Protein AF-A0A963B530-F1 (afdb_monomer_lite)

Structure (mmCIF, N/CA/C/O backbone):
data_AF-A0A963B530-F1
#
_entry.id   AF-A0A963B530-F1
#
loop_
_atom_site.group_PDB
_atom_site.id
_atom_site.type_symbol
_atom_site.label_atom_id
_atom_site.label_alt_id
_atom_site.label_comp_id
_atom_site.label_asym_id
_atom_site.label_entity_id
_atom_site.label_seq_id
_atom_site.pdbx_PDB_ins_code
_atom_site.Cartn_x
_atom_site.Cartn_y
_atom_site.Cartn_z
_atom_site.occupancy
_atom_site.B_iso_or_equiv
_atom_site.auth_seq_id
_atom_site.auth_comp_id
_atom_site.auth_asym_id
_atom_site.auth_atom_id
_atom_site.pdbx_PDB_model_num
ATOM 1 N N . MET A 1 1 ? 43.566 23.734 3.306 1.00 49.41 1 MET A N 1
ATOM 2 C CA . MET A 1 1 ? 42.088 23.804 3.246 1.00 49.41 1 MET A CA 1
ATOM 3 C C . MET A 1 1 ? 41.701 24.697 2.076 1.00 49.41 1 MET A C 1
ATOM 5 O O . MET A 1 1 ? 41.940 25.892 2.150 1.00 49.41 1 MET A O 1
ATOM 9 N N . ILE A 1 2 ? 41.198 24.132 0.976 1.00 50.66 2 ILE A N 1
ATOM 10 C CA . ILE A 1 2 ? 40.868 24.871 -0.255 1.00 50.66 2 ILE A CA 1
ATOM 11 C C . ILE A 1 2 ? 39.389 24.608 -0.554 1.00 50.66 2 ILE A C 1
ATOM 13 O O . ILE A 1 2 ? 39.003 23.461 -0.761 1.00 50.66 2 ILE A O 1
ATOM 17 N N . ARG A 1 3 ? 38.550 25.651 -0.516 1.00 55.66 3 ARG A N 1
ATOM 18 C CA . ARG A 1 3 ? 37.128 25.569 -0.888 1.00 55.66 3 ARG A CA 1
ATOM 19 C C . ARG A 1 3 ? 36.987 25.769 -2.403 1.00 55.66 3 ARG A C 1
ATOM 21 O O . ARG A 1 3 ? 37.477 26.785 -2.895 1.00 55.66 3 ARG A O 1
ATOM 28 N N . PRO A 1 4 ? 36.311 24.876 -3.145 1.00 68.88 4 PRO A N 1
ATOM 29 C CA . PRO A 1 4 ? 36.005 25.133 -4.544 1.00 68.88 4 PRO A CA 1
ATOM 30 C C . PRO A 1 4 ? 34.850 26.136 -4.684 1.00 68.88 4 PRO A C 1
ATOM 32 O O . PRO A 1 4 ? 33.857 26.103 -3.957 1.00 68.88 4 PRO A O 1
ATOM 35 N N . SER A 1 5 ? 35.027 27.045 -5.640 1.00 64.44 5 SER A N 1
ATOM 36 C CA . SER A 1 5 ? 34.109 28.119 -6.010 1.00 64.44 5 SER A CA 1
ATOM 37 C C . SER A 1 5 ? 33.041 27.591 -6.974 1.00 64.44 5 SER A C 1
ATOM 39 O O . SER A 1 5 ? 33.369 27.064 -8.036 1.00 64.44 5 SER A O 1
ATOM 41 N N . VAL A 1 6 ? 31.762 27.718 -6.609 1.00 72.19 6 VAL A N 1
ATOM 42 C CA . VAL A 1 6 ? 30.624 27.279 -7.434 1.00 72.19 6 VAL A CA 1
ATOM 43 C C . VAL A 1 6 ? 30.151 28.444 -8.305 1.00 72.19 6 VAL A C 1
ATOM 45 O O . VAL A 1 6 ? 29.563 29.406 -7.809 1.00 72.19 6 VAL A O 1
ATOM 48 N N . LYS A 1 7 ? 30.383 28.352 -9.621 1.00 68.75 7 LYS A N 1
ATOM 49 C CA . LYS A 1 7 ? 29.792 29.257 -10.618 1.00 68.75 7 LYS A CA 1
ATOM 50 C C . LYS A 1 7 ? 28.321 28.890 -10.832 1.00 68.75 7 LYS A C 1
ATOM 52 O O . LYS A 1 7 ? 28.017 27.802 -11.310 1.00 68.75 7 LYS A O 1
ATOM 57 N N . ARG A 1 8 ? 27.410 29.810 -10.497 1.00 70.12 8 ARG A N 1
ATOM 58 C CA . ARG A 1 8 ? 25.992 29.733 -10.880 1.00 70.12 8 ARG A CA 1
ATOM 59 C C . ARG A 1 8 ? 25.846 30.207 -12.323 1.00 70.12 8 ARG A C 1
ATOM 61 O O . ARG A 1 8 ? 26.216 31.337 -12.637 1.00 70.12 8 ARG A O 1
ATOM 68 N N . HIS A 1 9 ? 25.300 29.357 -13.183 1.00 65.50 9 HIS A N 1
ATOM 69 C CA . HIS A 1 9 ? 24.851 29.750 -14.513 1.00 65.50 9 HIS A CA 1
ATOM 70 C C . HIS A 1 9 ? 23.334 29.904 -14.501 1.00 65.50 9 HIS A C 1
ATOM 72 O O . HIS A 1 9 ? 22.594 28.939 -14.331 1.00 65.50 9 HIS A O 1
ATOM 78 N N . SER A 1 10 ? 22.898 31.151 -14.648 1.00 73.56 10 SER A N 1
ATOM 79 C CA . SER A 1 10 ? 21.518 31.535 -14.917 1.00 73.56 10 SER A CA 1
ATOM 80 C C . SER A 1 10 ? 21.243 31.351 -16.410 1.00 73.56 10 SER A C 1
ATOM 82 O O . SER A 1 10 ? 22.005 31.867 -17.226 1.00 73.56 10 SER A O 1
ATOM 84 N N . ALA A 1 11 ? 20.158 30.665 -16.774 1.00 63.72 11 ALA A N 1
ATOM 85 C CA . ALA A 1 11 ? 19.653 30.620 -18.148 1.00 63.72 11 ALA A CA 1
ATOM 86 C C . ALA A 1 11 ? 18.265 31.294 -18.236 1.00 63.72 11 ALA A C 1
ATOM 88 O O . ALA A 1 11 ? 17.463 31.134 -17.311 1.00 63.72 11 ALA A O 1
ATOM 89 N N . PRO A 1 12 ? 17.978 32.065 -19.306 1.00 64.00 12 PRO A N 1
ATOM 90 C CA . PRO A 1 12 ? 16.779 32.893 -19.411 1.00 64.00 12 PRO A CA 1
ATOM 91 C C . PRO A 1 12 ? 15.600 32.254 -20.178 1.00 64.00 12 PRO A C 1
ATOM 93 O O . PRO A 1 12 ? 15.779 31.537 -21.155 1.00 64.00 12 PRO A O 1
ATOM 96 N N . ARG A 1 13 ? 14.400 32.623 -19.701 1.00 55.12 13 ARG A N 1
ATOM 97 C CA . ARG A 1 13 ? 13.145 33.041 -20.375 1.00 55.12 13 ARG A CA 1
ATOM 98 C C . ARG A 1 13 ? 12.631 32.343 -21.651 1.00 55.12 13 ARG A C 1
ATOM 100 O O . ARG A 1 13 ? 13.161 32.515 -22.739 1.00 55.12 13 ARG A O 1
ATOM 107 N N . SER A 1 14 ? 11.437 31.762 -21.471 1.00 54.97 14 SER A N 1
ATOM 108 C CA . SER A 1 14 ? 10.185 31.960 -22.228 1.00 54.97 14 SER A CA 1
ATOM 109 C C . SER A 1 14 ? 10.269 32.292 -23.721 1.00 54.97 14 SER A C 1
ATOM 111 O O . SER A 1 14 ? 10.418 33.451 -24.102 1.00 54.97 14 SER A O 1
ATOM 113 N N . GLY A 1 15 ? 9.988 31.281 -24.545 1.00 53.38 15 GLY A N 1
ATOM 114 C CA . GLY A 1 15 ? 9.490 31.445 -25.908 1.00 53.38 15 GLY A CA 1
ATOM 115 C C . GLY A 1 15 ? 7.972 31.266 -25.942 1.00 53.38 15 GLY A C 1
ATOM 116 O O . GLY A 1 15 ? 7.467 30.186 -25.651 1.00 53.38 15 GLY A O 1
ATOM 117 N N . ALA A 1 16 ? 7.272 32.352 -26.259 1.00 58.12 16 ALA A N 1
ATOM 118 C CA . ALA A 1 16 ? 5.869 32.388 -26.649 1.00 58.12 16 ALA A CA 1
ATOM 119 C C . ALA A 1 16 ? 5.706 32.039 -28.143 1.00 58.12 16 ALA A C 1
ATOM 121 O O . ALA A 1 16 ? 6.607 32.290 -28.940 1.00 58.12 16 ALA A O 1
ATOM 122 N N . GLY A 1 17 ? 4.529 31.532 -28.513 1.00 50.22 17 GLY A N 1
ATOM 123 C CA . GLY A 1 17 ? 4.113 31.232 -29.891 1.00 50.22 17 GLY A CA 1
ATOM 124 C C . GLY A 1 17 ? 3.648 29.775 -29.977 1.00 50.22 17 GLY A C 1
ATOM 125 O O . GLY A 1 17 ? 4.319 28.894 -29.468 1.00 50.22 17 GLY A O 1
ATOM 126 N N . TRP A 1 18 ? 2.507 29.416 -30.554 1.00 57.06 18 TRP A N 1
ATOM 127 C CA . TRP A 1 18 ? 1.843 29.993 -31.713 1.00 57.06 18 TRP A CA 1
ATOM 128 C C . TRP A 1 18 ? 0.413 29.423 -31.744 1.00 57.06 18 TRP A C 1
ATOM 130 O O . TRP A 1 18 ? 0.228 28.208 -31.708 1.00 57.06 18 TRP A O 1
ATOM 140 N N . PHE A 1 19 ? -0.599 30.292 -31.772 1.00 54.53 19 PHE A N 1
ATOM 141 C CA . PHE A 1 19 ? -1.976 29.921 -32.096 1.00 54.53 19 PHE A CA 1
ATOM 142 C C . PHE A 1 19 ? -2.024 29.494 -33.569 1.00 54.53 19 PHE A C 1
ATOM 144 O O . PHE A 1 19 ? -1.728 30.308 -34.443 1.00 54.53 19 PHE A O 1
ATOM 151 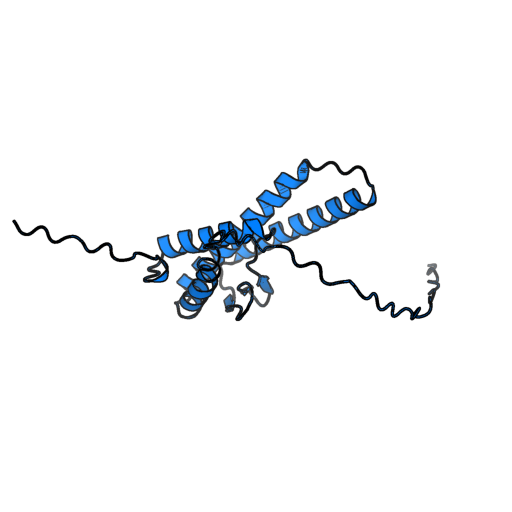N N . LEU A 1 20 ? -2.419 28.251 -33.847 1.00 63.50 20 LEU A N 1
ATOM 152 C CA . LEU A 1 20 ? -2.761 27.802 -35.196 1.00 63.50 20 LEU A CA 1
ATOM 153 C C . LEU A 1 20 ? -4.130 27.120 -35.146 1.00 63.50 20 LEU A C 1
ATOM 155 O O . LEU A 1 20 ? -4.277 25.956 -34.786 1.00 63.50 20 LEU A O 1
ATOM 159 N N . LEU A 1 21 ? -5.137 27.937 -35.460 1.00 58.03 21 LEU A N 1
ATOM 160 C CA . LEU A 1 21 ? -6.494 27.549 -35.824 1.00 58.03 21 LEU A CA 1
ATOM 161 C C . LEU A 1 21 ? -6.432 26.632 -37.051 1.00 58.03 21 LEU A C 1
ATOM 163 O O . LEU A 1 21 ? -6.083 27.084 -38.141 1.00 58.03 21 LEU A O 1
ATOM 167 N N . LEU A 1 22 ? -6.808 25.367 -36.882 1.00 59.59 22 LEU A N 1
ATOM 168 C CA . LEU A 1 22 ? -7.132 24.471 -37.987 1.00 59.59 22 LEU A CA 1
ATOM 169 C C . LEU A 1 22 ? -8.620 24.123 -37.925 1.00 59.59 22 LEU A C 1
ATOM 171 O O . LEU A 1 22 ? -9.075 23.385 -37.054 1.00 59.59 22 LEU A O 1
ATOM 175 N N . LEU A 1 23 ? -9.359 24.697 -38.878 1.00 59.97 23 LEU A N 1
ATOM 176 C CA . LEU A 1 23 ? -10.668 24.235 -39.329 1.00 59.97 23 LEU A CA 1
ATOM 177 C C . LEU A 1 23 ? -10.537 22.782 -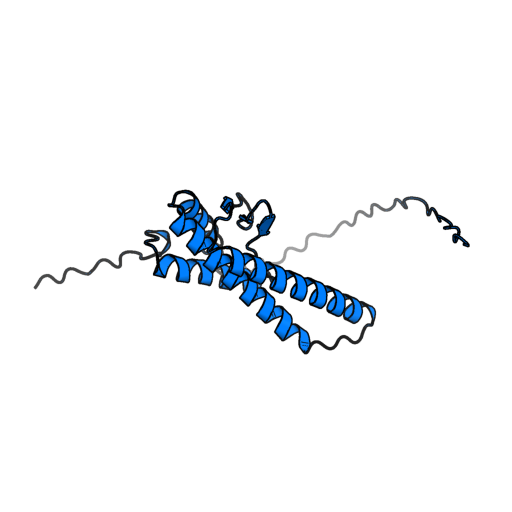39.807 1.00 59.97 23 LEU A C 1
ATOM 179 O O . LEU A 1 23 ? -9.781 22.514 -40.741 1.00 59.97 23 LEU A O 1
ATOM 183 N N . VAL A 1 24 ? -11.298 21.864 -39.210 1.00 59.03 24 VAL A N 1
ATOM 184 C CA . VAL A 1 24 ? -11.455 20.491 -39.710 1.00 59.03 24 VAL A CA 1
ATOM 185 C C . VAL A 1 24 ? -12.899 20.312 -40.198 1.00 59.03 24 VAL A C 1
ATOM 187 O O . VAL A 1 24 ? -13.826 20.682 -39.473 1.00 59.03 24 VAL A O 1
ATOM 190 N N . PRO A 1 25 ? -13.115 19.783 -41.417 1.00 55.94 25 PRO A N 1
ATOM 191 C CA . PRO A 1 25 ? -14.442 19.581 -41.977 1.00 55.94 25 PRO A CA 1
ATOM 192 C C . PRO A 1 25 ? -15.159 18.407 -41.305 1.00 55.94 25 PRO A C 1
ATOM 194 O O . PRO A 1 25 ? -14.565 17.366 -41.023 1.00 55.94 25 PRO A O 1
ATOM 197 N N . ALA A 1 26 ? -16.462 18.584 -41.095 1.00 54.12 26 ALA A N 1
ATOM 198 C CA . ALA A 1 26 ? -17.378 17.575 -40.587 1.00 54.12 26 ALA A CA 1
ATOM 199 C C . ALA A 1 26 ? -17.482 16.381 -41.554 1.00 54.12 26 ALA A C 1
ATOM 201 O O . ALA A 1 26 ? -18.127 16.465 -42.598 1.00 54.12 26 ALA A O 1
ATOM 202 N N . LEU A 1 27 ? -16.863 15.259 -41.186 1.00 55.56 27 LEU A N 1
ATOM 203 C CA . LEU A 1 27 ? -17.115 13.946 -41.774 1.00 55.56 27 LEU A CA 1
ATOM 204 C C . LEU A 1 27 ? -18.030 13.165 -40.823 1.00 55.56 27 LEU A C 1
ATOM 206 O O . LEU A 1 27 ? -17.616 12.726 -39.753 1.00 55.56 27 LEU A O 1
ATOM 210 N N . LEU A 1 28 ? -19.294 13.034 -41.225 1.00 58.91 28 LEU A N 1
ATOM 211 C CA . LEU A 1 28 ? -20.312 12.202 -40.586 1.00 58.91 28 LEU A CA 1
ATOM 212 C C . LEU A 1 28 ? -19.961 10.722 -40.804 1.00 58.91 28 LEU A C 1
ATOM 214 O O . LEU A 1 28 ? -20.204 10.175 -41.878 1.00 58.91 28 LEU A O 1
ATOM 218 N N . LEU A 1 29 ? -19.380 10.084 -39.788 1.00 55.91 29 LEU A N 1
ATOM 219 C CA . LEU A 1 29 ? -19.170 8.635 -39.737 1.00 55.91 29 LEU A CA 1
ATOM 220 C C . LEU A 1 29 ? -20.254 7.981 -38.857 1.00 55.91 29 LEU A C 1
ATOM 222 O O . LEU A 1 29 ? -20.549 8.508 -37.782 1.00 55.91 29 LEU A O 1
ATOM 226 N N . PRO A 1 30 ? -20.841 6.842 -39.275 1.00 51.25 30 PRO A N 1
ATOM 227 C CA . PRO A 1 30 ? -21.829 6.113 -38.487 1.00 51.25 30 PRO A CA 1
ATOM 228 C C . PRO A 1 30 ? -21.179 5.530 -37.229 1.00 51.25 30 PRO A C 1
ATOM 230 O O . PRO A 1 30 ? -20.275 4.695 -37.292 1.00 51.25 30 PRO A O 1
ATOM 233 N N . SER A 1 31 ? -21.648 5.982 -36.070 1.00 52.47 31 SER A N 1
ATOM 234 C CA . SER A 1 31 ? -21.231 5.486 -34.763 1.00 52.47 31 SER A CA 1
ATOM 235 C C . SER A 1 31 ? -21.795 4.081 -34.554 1.00 52.47 31 SER A C 1
ATOM 237 O O . SER A 1 31 ? -22.944 3.913 -34.157 1.00 52.47 31 SER A O 1
ATOM 239 N N . SER A 1 32 ? -20.989 3.055 -34.828 1.00 59.53 32 SER A N 1
ATOM 240 C CA . SER A 1 32 ? -21.249 1.722 -34.285 1.00 59.53 32 SER A CA 1
ATOM 241 C C . SER A 1 32 ? -21.052 1.800 -32.776 1.00 59.53 32 SER A C 1
ATOM 243 O O . SER A 1 32 ? -19.926 1.780 -32.283 1.00 59.53 32 SER A O 1
ATOM 245 N N . THR A 1 33 ? -22.147 1.943 -32.037 1.00 58.81 33 THR A N 1
ATOM 246 C CA . THR A 1 33 ? -22.166 1.787 -30.585 1.00 58.81 33 THR A CA 1
ATOM 247 C C . THR A 1 33 ? -21.988 0.309 -30.269 1.00 58.81 33 THR A C 1
ATOM 249 O O . THR A 1 33 ? -22.950 -0.419 -30.036 1.00 58.81 33 THR A O 1
ATOM 252 N N . ALA A 1 34 ? -20.742 -0.156 -30.286 1.00 57.41 34 ALA A N 1
ATOM 253 C CA . ALA A 1 34 ? -20.375 -1.340 -29.535 1.00 57.41 34 ALA A CA 1
ATOM 254 C C . ALA A 1 34 ? -20.499 -0.963 -28.052 1.00 57.41 34 ALA A C 1
ATOM 256 O O . ALA A 1 34 ? -19.577 -0.402 -27.463 1.00 57.41 34 ALA A O 1
ATOM 257 N N . GLN A 1 35 ? -21.677 -1.203 -27.473 1.00 48.22 35 GLN A N 1
ATOM 258 C CA . GLN A 1 35 ? -21.860 -1.252 -26.027 1.00 48.22 35 GLN A CA 1
ATOM 259 C C . GLN A 1 35 ? -21.088 -2.470 -25.516 1.00 48.22 35 GLN A C 1
ATOM 261 O O . GLN A 1 35 ? -21.627 -3.556 -25.332 1.00 48.22 35 GLN A O 1
ATOM 266 N N . GLY A 1 36 ? -19.778 -2.293 -25.353 1.00 48.44 36 GLY A N 1
ATOM 267 C CA . GLY A 1 36 ? -19.024 -3.059 -24.381 1.00 48.44 36 GLY A CA 1
ATOM 268 C C . GLY A 1 36 ? -19.515 -2.598 -23.021 1.00 48.44 36 GLY A C 1
ATOM 269 O O . GLY A 1 36 ? -19.152 -1.517 -22.563 1.00 48.44 36 GLY A O 1
ATOM 270 N N . GLU A 1 37 ? -20.417 -3.373 -22.434 1.00 44.62 37 GLU A N 1
ATOM 271 C CA . GLU A 1 37 ? -20.900 -3.189 -21.074 1.00 44.62 37 GLU A CA 1
ATOM 272 C C . GLU A 1 37 ? -19.735 -3.497 -20.125 1.00 44.62 37 GLU A C 1
ATOM 274 O O . GLU A 1 37 ? -19.567 -4.603 -19.621 1.00 44.62 37 GLU A O 1
ATOM 279 N N . SER A 1 38 ? -18.843 -2.518 -19.966 1.00 43.81 38 SER A N 1
ATOM 280 C CA . SER A 1 38 ? -17.809 -2.528 -18.943 1.00 43.81 38 SER A CA 1
ATOM 281 C C . SER A 1 38 ? -18.507 -2.361 -17.601 1.00 43.81 38 SER A C 1
ATOM 283 O O . SER A 1 38 ? -18.726 -1.247 -17.130 1.00 43.81 38 SER A O 1
ATOM 285 N N . SER A 1 39 ? -18.845 -3.476 -16.962 1.00 48.22 39 SER A N 1
ATOM 286 C CA . SER A 1 39 ? -19.297 -3.552 -15.570 1.00 48.22 39 SER A CA 1
ATOM 287 C C . SER A 1 39 ? -18.179 -3.201 -14.566 1.00 48.22 39 SER A C 1
ATOM 289 O O . SER A 1 39 ? -18.130 -3.749 -13.472 1.00 48.22 39 SER A O 1
ATOM 291 N N . SER A 1 40 ? -17.252 -2.306 -14.926 1.00 51.47 40 SER A N 1
ATOM 292 C CA . SER A 1 40 ? -16.041 -1.973 -14.164 1.00 51.47 40 SER A CA 1
ATOM 293 C C . SER A 1 40 ? -16.250 -0.888 -13.102 1.00 51.47 40 SER A C 1
ATOM 295 O O . SER A 1 40 ? -15.293 -0.491 -12.454 1.00 51.47 40 SER A O 1
ATOM 297 N N . GLY A 1 41 ? -17.475 -0.377 -12.935 1.00 50.38 41 GLY A N 1
ATOM 298 C CA . GLY A 1 41 ? -17.767 0.730 -12.015 1.00 50.38 41 GLY A CA 1
ATOM 299 C C . GLY A 1 41 ? -18.237 0.324 -10.614 1.00 50.38 41 GLY A C 1
ATOM 300 O O . GLY A 1 41 ? -18.373 1.193 -9.758 1.00 50.38 41 GLY A O 1
ATOM 301 N N . GLN A 1 42 ? -18.530 -0.958 -10.362 1.00 51.03 42 GLN A N 1
ATOM 302 C CA . GLN A 1 42 ? -19.029 -1.393 -9.047 1.00 51.03 42 GLN A CA 1
ATOM 303 C C . GLN A 1 42 ? -17.917 -1.708 -8.035 1.00 51.03 42 GLN A C 1
ATOM 305 O O . GLN A 1 42 ? -18.146 -1.531 -6.839 1.00 51.03 42 GLN A O 1
ATOM 310 N N . ASP A 1 43 ? -16.716 -2.074 -8.494 1.00 57.91 43 ASP A N 1
ATOM 311 C CA . ASP A 1 43 ? -15.625 -2.499 -7.605 1.00 57.91 43 ASP A CA 1
ATOM 312 C C . ASP A 1 43 ? -14.729 -1.347 -7.115 1.00 57.91 43 ASP A C 1
ATOM 314 O O . ASP A 1 43 ? -14.158 -1.459 -6.035 1.00 57.91 43 ASP A O 1
ATOM 318 N N . GLU A 1 44 ? -14.662 -0.204 -7.819 1.00 63.75 44 GLU A N 1
ATOM 319 C CA . GLU A 1 44 ? -13.813 0.948 -7.424 1.00 63.75 44 GLU A CA 1
ATOM 320 C C . GLU A 1 44 ? -14.166 1.553 -6.050 1.00 63.75 44 GLU A C 1
ATOM 322 O O . GLU A 1 44 ? -13.411 2.349 -5.501 1.00 63.75 44 GLU A O 1
ATOM 327 N N . ASN A 1 45 ? -15.296 1.162 -5.456 1.00 76.81 45 ASN A N 1
ATOM 328 C CA . ASN A 1 45 ? -15.760 1.694 -4.177 1.00 76.81 45 ASN A CA 1
ATOM 329 C C . ASN A 1 45 ? -15.709 0.687 -3.019 1.00 76.81 45 ASN A C 1
ATOM 331 O O . ASN A 1 45 ? -16.101 1.050 -1.906 1.00 76.81 45 ASN A O 1
ATOM 335 N N . SER A 1 46 ? -15.270 -0.562 -3.230 1.00 86.50 46 SER A N 1
ATOM 336 C CA . SER A 1 46 ? -15.322 -1.577 -2.166 1.00 86.50 46 SER A CA 1
ATOM 337 C C . SER A 1 46 ? -14.348 -1.261 -1.031 1.00 86.50 46 SER A C 1
ATOM 339 O O . SER A 1 46 ? -14.760 -1.235 0.131 1.00 86.50 46 SER A O 1
ATOM 341 N N . LEU A 1 47 ? -13.091 -0.933 -1.355 1.00 91.75 47 LEU A N 1
ATOM 342 C CA . LEU A 1 47 ? -12.084 -0.599 -0.347 1.00 91.75 47 LEU A CA 1
ATOM 343 C C . LEU A 1 47 ? -12.432 0.702 0.383 1.00 91.75 47 LEU A C 1
ATOM 345 O O . LEU A 1 47 ? -12.328 0.763 1.603 1.00 91.75 47 LEU A O 1
ATOM 349 N N . SER A 1 48 ? -12.905 1.726 -0.330 1.00 91.06 48 SER A N 1
ATOM 350 C CA . SER A 1 48 ? -13.307 2.996 0.286 1.00 91.06 48 SER A CA 1
ATOM 351 C C . SER A 1 48 ? -14.437 2.810 1.300 1.00 91.06 48 SER A C 1
ATOM 353 O O . SER A 1 48 ? -14.382 3.372 2.392 1.00 91.06 48 SER A O 1
ATOM 355 N N . ARG A 1 49 ? -15.445 1.984 0.987 1.00 91.44 49 ARG A N 1
ATOM 356 C CA . ARG A 1 49 ? -16.519 1.662 1.939 1.00 91.44 49 ARG A CA 1
ATOM 357 C C . ARG A 1 49 ? -16.017 0.817 3.108 1.00 91.44 49 ARG A C 1
ATOM 359 O O . ARG A 1 49 ? -16.420 1.077 4.238 1.00 91.44 49 ARG A O 1
ATOM 366 N N . LEU A 1 50 ? -15.125 -0.144 2.857 1.00 94.56 50 LEU A N 1
ATOM 367 C CA . LEU A 1 50 ? -14.482 -0.915 3.919 1.00 94.56 50 LEU A CA 1
ATOM 368 C C . LEU A 1 50 ? -13.743 -0.001 4.897 1.00 94.56 50 LEU A C 1
ATOM 370 O O . LEU A 1 50 ? -13.937 -0.108 6.101 1.00 94.56 50 LEU A O 1
ATOM 374 N N . VAL A 1 51 ? -12.954 0.943 4.390 1.00 96.19 51 VAL A N 1
ATOM 375 C CA . VAL A 1 51 ? -12.202 1.887 5.225 1.00 96.19 51 VAL A CA 1
ATOM 376 C C . VAL A 1 51 ? -13.130 2.718 6.110 1.00 96.19 51 VAL A C 1
ATOM 378 O O . VAL A 1 51 ? -12.811 2.939 7.273 1.00 96.19 51 VAL A O 1
ATOM 381 N N . GLN A 1 52 ? -14.301 3.124 5.613 1.00 94.88 52 GLN A N 1
ATOM 382 C CA . GLN A 1 52 ? -15.298 3.820 6.436 1.00 94.88 52 GLN A CA 1
ATOM 383 C C . GLN A 1 52 ? -15.809 2.951 7.596 1.00 94.88 52 GLN A C 1
ATOM 385 O O . GLN A 1 52 ? -15.964 3.452 8.708 1.00 94.88 52 GLN A O 1
ATOM 390 N N . LEU A 1 53 ? -16.030 1.649 7.368 1.00 94.81 53 LEU A N 1
ATOM 391 C CA . LEU A 1 53 ? -16.391 0.720 8.446 1.00 94.81 53 LEU A CA 1
ATOM 392 C C . LEU A 1 53 ? -15.251 0.560 9.456 1.00 94.81 53 LEU A C 1
ATOM 394 O O . LEU A 1 53 ? -15.486 0.609 10.661 1.00 94.81 53 LEU A O 1
ATOM 398 N N . VAL A 1 54 ? -14.016 0.419 8.972 1.00 96.88 54 VAL A N 1
ATOM 399 C CA . VAL A 1 54 ? -12.823 0.265 9.815 1.00 96.88 54 VAL A CA 1
ATOM 400 C C . VAL A 1 54 ? -12.621 1.487 10.714 1.00 96.88 54 VAL A C 1
ATOM 402 O O . VAL A 1 54 ? -12.375 1.326 11.904 1.00 96.88 54 VAL A O 1
ATOM 405 N N . ILE A 1 55 ? -12.786 2.705 10.186 1.00 96.94 55 ILE A N 1
ATOM 406 C CA . ILE A 1 55 ? -12.672 3.955 10.963 1.00 96.94 55 ILE A CA 1
ATOM 407 C C . ILE A 1 55 ? -13.683 3.998 12.119 1.00 96.94 55 ILE A C 1
ATOM 409 O O . ILE A 1 55 ? -13.381 4.531 13.184 1.00 96.94 55 ILE A O 1
ATOM 413 N N . ALA A 1 56 ? -14.879 3.440 11.921 1.00 96.25 56 ALA A N 1
ATOM 414 C CA . ALA A 1 56 ? -15.916 3.366 12.948 1.00 96.25 56 ALA A CA 1
ATOM 415 C C . ALA A 1 56 ? -15.758 2.167 13.908 1.00 96.25 56 ALA A C 1
ATOM 417 O O . ALA A 1 56 ? -16.537 2.045 14.854 1.00 96.25 56 ALA A O 1
ATOM 418 N N . SER A 1 57 ? -14.791 1.281 13.658 1.00 96.44 57 SER A N 1
ATOM 419 C CA . SER A 1 57 ? -14.546 0.064 14.440 1.00 96.44 57 SER A CA 1
ATOM 420 C C . SER A 1 57 ? -13.561 0.306 15.590 1.00 96.44 57 SER A C 1
ATOM 422 O O . SER A 1 57 ? -12.959 1.377 15.699 1.00 96.44 57 SER A O 1
ATOM 424 N N . ASP A 1 58 ? -13.394 -0.692 16.461 1.00 96.75 58 ASP A N 1
ATOM 425 C CA . ASP A 1 58 ? -12.445 -0.629 17.576 1.00 96.75 58 ASP A CA 1
ATOM 426 C C . ASP A 1 58 ? -10.968 -0.668 17.134 1.00 96.75 58 ASP A C 1
ATOM 428 O O . ASP A 1 58 ? -10.636 -0.964 15.984 1.00 96.75 58 ASP A O 1
ATOM 432 N N . GLU A 1 59 ? -10.067 -0.360 18.070 1.00 95.75 59 GLU A N 1
ATOM 433 C CA . GLU A 1 59 ? -8.623 -0.254 17.823 1.00 95.75 59 GLU A CA 1
ATOM 434 C C . GLU A 1 59 ? -8.008 -1.551 17.276 1.00 95.75 59 GLU A C 1
ATOM 436 O O . GLU A 1 59 ? -7.136 -1.485 16.409 1.00 95.75 59 GLU A O 1
ATOM 441 N N . ASN A 1 60 ? -8.485 -2.728 17.705 1.00 96.25 60 ASN A N 1
ATOM 442 C CA . ASN A 1 60 ? -7.954 -3.998 17.205 1.00 96.25 60 ASN A CA 1
ATOM 443 C C . ASN A 1 60 ? -8.327 -4.186 15.733 1.00 96.25 60 ASN A C 1
ATOM 445 O O . ASN A 1 60 ? -7.483 -4.548 14.919 1.00 96.25 60 ASN A O 1
ATOM 449 N N . ALA A 1 61 ? -9.574 -3.873 15.374 1.00 97.12 61 ALA A N 1
ATOM 450 C CA . ALA A 1 61 ? -10.041 -3.922 13.993 1.00 97.12 61 ALA A CA 1
ATOM 451 C C . ALA A 1 61 ? -9.277 -2.948 13.077 1.00 97.12 61 ALA A C 1
ATOM 453 O O . ALA A 1 61 ? -8.963 -3.284 11.933 1.00 97.12 61 ALA A O 1
ATOM 454 N N . GLN A 1 62 ? -8.935 -1.756 13.574 1.00 97.75 62 GLN A N 1
ATOM 455 C CA . GLN A 1 62 ? -8.109 -0.789 12.842 1.00 97.75 62 GLN A CA 1
ATOM 456 C C . GLN A 1 62 ? -6.663 -1.274 12.666 1.00 97.75 62 GLN A C 1
ATOM 458 O O . GLN A 1 62 ? -6.081 -1.128 11.583 1.00 97.75 62 GLN A O 1
ATOM 463 N N . GLN A 1 63 ? -6.087 -1.872 13.709 1.00 97.69 63 GLN A N 1
ATOM 464 C CA . GLN A 1 63 ? -4.744 -2.440 13.675 1.00 97.69 63 GLN A CA 1
ATOM 465 C C . GLN A 1 63 ? -4.654 -3.621 12.700 1.00 97.69 63 GLN A C 1
ATOM 467 O O . GLN A 1 63 ? -3.751 -3.641 11.860 1.00 97.69 63 GLN A O 1
ATOM 472 N N . ASP A 1 64 ? -5.614 -4.546 12.740 1.00 97.81 64 ASP A N 1
ATOM 473 C CA . ASP A 1 64 ? -5.667 -5.702 11.840 1.00 97.81 64 ASP A CA 1
ATOM 474 C C . ASP A 1 64 ? -5.853 -5.270 10.383 1.00 97.81 64 ASP A C 1
ATOM 476 O O . ASP A 1 64 ? -5.131 -5.743 9.501 1.00 97.81 64 ASP A O 1
ATOM 480 N N . PHE A 1 65 ? -6.740 -4.300 10.117 1.00 98.19 65 PHE A N 1
ATOM 481 C CA . PHE A 1 65 ? -6.856 -3.701 8.784 1.00 98.19 65 PHE A CA 1
ATOM 482 C C . PHE A 1 65 ? -5.519 -3.131 8.304 1.00 98.19 65 PHE A C 1
ATOM 484 O O . PHE A 1 65 ? -5.107 -3.382 7.171 1.00 98.19 65 PHE A O 1
ATOM 491 N N . SER A 1 66 ? -4.827 -2.383 9.163 1.00 98.25 66 SER A N 1
ATOM 492 C CA . SER A 1 66 ? -3.560 -1.743 8.807 1.00 98.25 66 SER A CA 1
ATOM 493 C C . SER A 1 66 ? -2.469 -2.766 8.522 1.00 98.25 66 SER A C 1
ATOM 495 O O . SER A 1 66 ? -1.746 -2.631 7.534 1.00 98.25 66 SER A O 1
ATOM 497 N N . TRP A 1 67 ? -2.393 -3.830 9.321 1.00 98.44 67 TRP A N 1
ATOM 498 C CA . TRP A 1 67 ? -1.489 -4.947 9.074 1.00 98.44 67 TRP A CA 1
ATOM 499 C C . TRP A 1 67 ? -1.763 -5.610 7.719 1.00 98.44 67 TRP A C 1
ATOM 501 O O . TRP A 1 67 ? -0.836 -5.796 6.925 1.00 98.44 67 TRP A O 1
ATOM 511 N N . ILE A 1 68 ? -3.027 -5.931 7.426 1.00 98.44 68 ILE A N 1
ATOM 512 C CA . ILE A 1 68 ? -3.440 -6.554 6.159 1.00 98.44 68 ILE A CA 1
ATOM 513 C C . ILE A 1 68 ? -3.102 -5.638 4.977 1.00 98.44 68 ILE A C 1
ATOM 515 O O . ILE A 1 68 ? -2.464 -6.076 4.018 1.00 98.44 68 ILE A O 1
ATOM 519 N N . ALA A 1 69 ? -3.483 -4.361 5.053 1.00 98.19 69 ALA A N 1
ATOM 520 C CA . ALA A 1 69 ? -3.279 -3.393 3.982 1.00 98.19 69 ALA A CA 1
ATOM 521 C C . ALA A 1 69 ? -1.793 -3.169 3.675 1.00 98.19 69 ALA A C 1
ATOM 523 O O . ALA A 1 69 ? -1.398 -3.211 2.508 1.00 98.19 69 ALA A O 1
ATOM 524 N N . LEU A 1 70 ? -0.952 -2.983 4.700 1.00 98.31 70 LEU A N 1
ATOM 525 C CA . LEU A 1 70 ? 0.491 -2.814 4.511 1.00 98.31 70 LEU A CA 1
ATOM 526 C C . LEU A 1 70 ? 1.150 -4.093 3.979 1.00 98.31 70 LEU A C 1
ATOM 528 O O . LEU A 1 70 ? 2.038 -4.001 3.130 1.00 98.31 70 LEU A O 1
ATOM 532 N N . SER A 1 71 ? 0.706 -5.270 4.430 1.00 98.44 71 SER A N 1
ATOM 533 C CA . SER A 1 71 ? 1.224 -6.560 3.955 1.00 98.44 71 SER A CA 1
ATOM 534 C C . SER A 1 71 ? 0.933 -6.767 2.467 1.00 98.44 71 SER A C 1
ATOM 536 O O . SER A 1 71 ? 1.837 -7.093 1.694 1.00 98.44 71 SER A O 1
ATOM 538 N N . GLU A 1 72 ? -0.307 -6.523 2.035 1.00 98.06 72 GLU A N 1
ATOM 539 C CA . GLU A 1 72 ? -0.691 -6.639 0.624 1.00 98.06 72 GLU A CA 1
ATOM 540 C C . GLU A 1 72 ? -0.019 -5.574 -0.252 1.00 98.06 72 GLU A C 1
ATOM 542 O O . GLU A 1 72 ? 0.396 -5.875 -1.376 1.00 98.06 72 GLU A O 1
ATOM 547 N N . LEU A 1 73 ? 0.159 -4.355 0.269 1.00 97.88 73 LEU A N 1
ATOM 548 C CA . LEU A 1 73 ? 0.887 -3.286 -0.414 1.00 97.88 73 LEU A CA 1
ATOM 549 C C . LEU A 1 73 ? 2.360 -3.659 -0.626 1.00 97.88 73 LEU A C 1
ATOM 551 O O . LEU A 1 73 ? 2.860 -3.574 -1.751 1.00 97.88 73 LEU A O 1
ATOM 555 N N . ALA A 1 74 ? 3.044 -4.135 0.418 1.00 98.25 74 ALA A N 1
ATOM 556 C CA . ALA A 1 74 ? 4.427 -4.595 0.326 1.00 98.25 74 ALA A CA 1
ATOM 557 C C . ALA A 1 74 ? 4.560 -5.733 -0.697 1.00 98.25 74 ALA A C 1
ATOM 559 O O . ALA A 1 74 ? 5.384 -5.652 -1.611 1.00 98.25 74 ALA A O 1
ATOM 560 N N . ALA A 1 75 ? 3.679 -6.735 -0.625 1.00 97.81 75 ALA A N 1
ATOM 561 C CA . ALA A 1 75 ? 3.663 -7.853 -1.561 1.00 97.81 75 ALA A CA 1
ATOM 562 C C . ALA A 1 75 ? 3.400 -7.406 -3.013 1.00 97.81 75 ALA A C 1
ATOM 564 O O . ALA A 1 75 ? 3.966 -7.969 -3.954 1.00 97.81 75 ALA A O 1
ATOM 565 N N . ALA A 1 76 ? 2.552 -6.395 -3.231 1.00 96.81 76 ALA A N 1
ATOM 566 C CA . ALA A 1 76 ? 2.310 -5.832 -4.557 1.00 96.81 76 ALA A CA 1
ATOM 567 C C . ALA A 1 76 ? 3.569 -5.176 -5.137 1.00 96.81 76 ALA A C 1
ATOM 569 O O . ALA A 1 76 ? 3.951 -5.490 -6.268 1.00 96.81 76 ALA A O 1
ATOM 570 N N . TYR A 1 77 ? 4.253 -4.332 -4.363 1.00 97.56 77 TYR A N 1
ATOM 571 C CA . TYR A 1 77 ? 5.504 -3.706 -4.797 1.00 97.56 77 TYR A CA 1
ATOM 572 C C . TYR A 1 77 ? 6.634 -4.724 -5.001 1.00 97.56 77 TYR A C 1
ATOM 574 O O . TYR A 1 77 ? 7.397 -4.597 -5.961 1.00 97.56 77 TYR A O 1
ATOM 582 N N . GLU A 1 78 ? 6.725 -5.764 -4.170 1.00 97.75 78 GLU A N 1
ATOM 583 C CA . GLU A 1 78 ? 7.698 -6.848 -4.342 1.00 97.75 78 GLU A CA 1
ATOM 584 C C . GLU A 1 78 ? 7.525 -7.585 -5.670 1.00 97.75 78 GLU A C 1
ATOM 586 O O . GLU A 1 78 ? 8.513 -7.812 -6.370 1.00 97.75 78 GLU A O 1
ATOM 591 N N . ARG A 1 79 ? 6.285 -7.906 -6.063 1.00 96.12 79 ARG A N 1
ATOM 592 C CA . ARG A 1 79 ? 6.006 -8.567 -7.350 1.00 96.12 79 ARG A CA 1
ATOM 593 C C . ARG A 1 79 ? 6.509 -7.740 -8.535 1.00 96.12 79 ARG A C 1
ATOM 595 O O . ARG A 1 79 ? 7.167 -8.289 -9.419 1.00 96.12 79 ARG A O 1
ATOM 602 N N . VAL A 1 80 ? 6.264 -6.427 -8.536 1.00 95.31 80 VAL A N 1
ATOM 603 C CA . VAL A 1 80 ? 6.725 -5.524 -9.612 1.00 95.31 80 VAL A CA 1
ATOM 604 C C . VAL A 1 80 ? 8.246 -5.315 -9.559 1.00 95.31 80 VAL A C 1
ATOM 606 O O . VAL A 1 80 ? 8.937 -5.269 -10.583 1.00 95.31 80 VAL A O 1
ATOM 609 N N . TYR A 1 81 ? 8.826 -5.245 -8.361 1.00 96.88 81 TYR A N 1
ATOM 610 C CA . TYR A 1 81 ? 10.278 -5.182 -8.204 1.00 96.88 81 TYR A CA 1
ATOM 611 C C . TYR A 1 81 ? 10.973 -6.448 -8.731 1.00 96.88 81 TYR A C 1
ATOM 613 O O . TYR A 1 81 ? 12.025 -6.364 -9.369 1.00 96.88 81 TYR A O 1
ATOM 621 N N . GLN A 1 82 ? 10.399 -7.626 -8.499 1.00 96.38 82 GLN A N 1
ATOM 622 C CA . GLN A 1 82 ? 10.935 -8.886 -9.009 1.00 96.38 82 GLN A CA 1
ATOM 623 C C . GLN A 1 82 ? 10.788 -8.982 -10.533 1.00 96.38 82 GLN A C 1
ATOM 625 O O . GLN A 1 82 ? 11.771 -9.283 -11.214 1.00 96.38 82 GLN A O 1
ATOM 630 N N . SER A 1 83 ? 9.610 -8.661 -11.083 1.00 94.75 83 SER A N 1
ATOM 631 C CA . SER A 1 83 ? 9.347 -8.752 -12.529 1.00 94.75 83 SER A CA 1
ATOM 632 C C . SER A 1 83 ? 10.240 -7.820 -13.356 1.00 94.75 83 SER A C 1
ATOM 634 O O . SER A 1 83 ? 10.741 -8.208 -14.411 1.00 94.75 83 SER A O 1
ATOM 636 N N . SER A 1 84 ? 10.542 -6.629 -12.839 1.00 94.44 84 SER A N 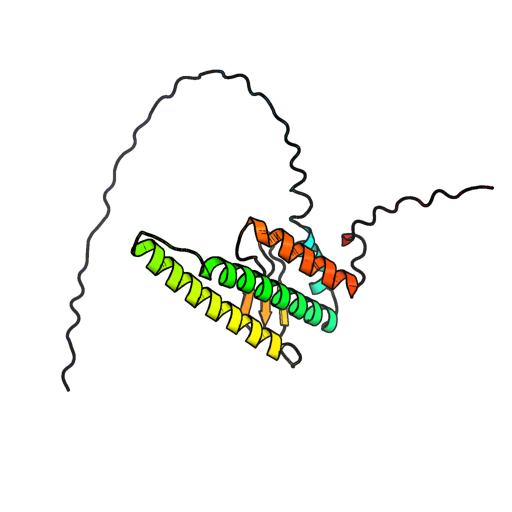1
ATOM 637 C CA . SER A 1 84 ? 11.430 -5.663 -13.502 1.00 94.44 84 SER A CA 1
ATOM 638 C C . SER A 1 84 ? 12.912 -6.071 -13.520 1.00 94.44 84 SER A C 1
ATOM 640 O O . SER A 1 84 ? 13.726 -5.404 -14.156 1.00 94.44 84 SER A O 1
ATOM 642 N N . GLY A 1 85 ? 13.308 -7.150 -12.830 1.00 92.12 85 GLY A N 1
ATOM 643 C CA . GLY A 1 85 ? 14.703 -7.609 -12.792 1.00 92.12 85 GLY A CA 1
ATOM 644 C C . GLY A 1 85 ? 15.192 -8.179 -14.125 1.00 92.12 85 GLY A C 1
ATOM 645 O O . GLY A 1 85 ? 16.390 -8.150 -14.402 1.00 92.12 85 GLY A O 1
ATOM 646 N N . GLY A 1 86 ? 14.267 -8.668 -14.955 1.00 92.31 86 GLY A N 1
ATOM 647 C CA . GLY A 1 86 ? 14.552 -9.204 -16.287 1.00 92.31 86 GLY A CA 1
ATOM 648 C C . GLY A 1 86 ? 14.474 -8.175 -17.419 1.00 92.31 86 GLY A C 1
ATOM 649 O O . GLY A 1 86 ? 14.698 -8.530 -18.575 1.00 92.31 86 GLY A O 1
ATOM 650 N N . GLU A 1 87 ? 14.137 -6.917 -17.129 1.00 93.00 87 GLU A N 1
ATOM 651 C CA . GLU A 1 87 ? 13.906 -5.908 -18.162 1.00 93.00 87 GLU A CA 1
ATOM 652 C C . GLU A 1 87 ? 15.231 -5.373 -18.737 1.00 93.00 87 GLU A C 1
ATOM 654 O O . GLU A 1 87 ? 16.054 -4.776 -18.039 1.00 93.00 87 GLU A O 1
ATOM 659 N N . VAL A 1 88 ? 15.446 -5.571 -20.044 1.00 92.62 88 VAL A N 1
ATOM 660 C CA . VAL A 1 88 ? 16.665 -5.138 -20.747 1.00 92.62 88 VAL A CA 1
ATOM 661 C C . VAL A 1 88 ? 16.360 -3.961 -21.670 1.00 92.62 88 VAL A C 1
ATOM 663 O O . VAL A 1 88 ? 15.803 -4.118 -22.757 1.00 92.62 88 VAL A O 1
ATOM 666 N N . LEU A 1 89 ? 16.794 -2.765 -21.267 1.00 95.56 89 LEU A N 1
ATOM 667 C CA . LEU A 1 89 ? 16.577 -1.531 -22.025 1.00 95.56 89 LEU A CA 1
ATOM 668 C C . LEU A 1 89 ? 17.805 -1.153 -22.871 1.00 95.56 89 LEU A C 1
ATOM 670 O O . LEU A 1 89 ? 18.931 -1.029 -22.378 1.00 95.56 89 LEU A O 1
ATOM 674 N N . LYS A 1 90 ? 17.587 -0.926 -24.173 1.00 95.69 90 LYS A N 1
ATOM 675 C CA . LYS A 1 90 ? 18.656 -0.572 -25.130 1.00 95.69 90 LYS A CA 1
ATOM 676 C C . LYS A 1 90 ? 19.179 0.853 -24.929 1.00 95.69 90 LYS A C 1
ATOM 678 O O . LYS A 1 90 ? 20.382 1.097 -25.034 1.00 95.69 90 LYS A O 1
ATOM 683 N N . GLU A 1 91 ? 18.299 1.790 -24.592 1.00 97.81 91 GLU A N 1
ATOM 684 C CA . GLU A 1 91 ? 18.656 3.193 -24.385 1.00 97.81 91 GLU A CA 1
ATOM 685 C C . GLU A 1 91 ? 19.262 3.419 -22.989 1.00 97.81 91 GLU A C 1
ATOM 687 O O . GLU A 1 91 ? 18.691 3.010 -21.977 1.00 97.81 91 GLU A O 1
ATOM 692 N N . LYS A 1 92 ? 20.401 4.128 -22.912 1.00 96.81 92 LYS A N 1
ATOM 693 C CA . LYS A 1 92 ? 21.063 4.460 -21.635 1.00 96.81 92 LYS A CA 1
ATOM 694 C C . LYS A 1 92 ? 20.125 5.193 -20.674 1.00 96.81 92 LYS A C 1
ATOM 696 O O . LYS A 1 92 ? 20.047 4.829 -19.508 1.00 96.81 92 LYS A O 1
ATOM 701 N N . ARG A 1 93 ? 19.386 6.191 -21.166 1.00 97.44 93 ARG A N 1
ATOM 702 C CA . ARG A 1 93 ? 18.465 6.983 -20.342 1.00 97.44 93 ARG A CA 1
ATOM 703 C C . ARG A 1 93 ? 17.357 6.124 -19.732 1.00 97.44 93 ARG A C 1
ATOM 705 O O . ARG A 1 93 ? 16.990 6.342 -18.582 1.00 97.44 93 ARG A O 1
ATOM 712 N N . ALA A 1 94 ? 16.833 5.166 -20.491 1.00 96.94 94 ALA A N 1
ATOM 713 C CA . ALA A 1 94 ? 15.803 4.252 -20.020 1.00 96.94 94 ALA A CA 1
ATOM 714 C C . ALA A 1 94 ? 16.359 3.298 -18.943 1.00 96.94 94 ALA A C 1
ATOM 716 O O . ALA A 1 94 ? 15.737 3.145 -17.896 1.00 96.94 94 ALA A O 1
ATOM 717 N N . ARG A 1 95 ? 17.579 2.763 -19.128 1.00 97.06 95 ARG A N 1
ATOM 718 C CA . ARG A 1 95 ? 18.275 1.978 -18.088 1.00 97.06 95 ARG A CA 1
ATOM 719 C C . ARG A 1 95 ? 18.502 2.765 -16.801 1.00 97.06 95 ARG A C 1
ATOM 721 O O . ARG A 1 95 ? 18.200 2.260 -15.728 1.00 97.06 95 ARG A O 1
ATOM 728 N N . ASP A 1 96 ? 19.008 3.992 -16.905 1.00 97.38 96 ASP A N 1
ATOM 729 C CA . ASP A 1 96 ? 19.287 4.834 -15.736 1.00 97.38 96 ASP A CA 1
ATOM 730 C C . ASP A 1 96 ? 17.991 5.110 -14.940 1.00 97.38 96 ASP A C 1
ATOM 732 O O . ASP A 1 96 ? 17.984 5.046 -13.709 1.00 97.38 96 ASP A O 1
ATOM 736 N N . LYS A 1 97 ? 16.865 5.336 -15.639 1.00 96.94 97 LYS A N 1
ATOM 737 C CA . LYS A 1 97 ? 15.535 5.462 -15.017 1.00 96.94 97 LYS A CA 1
ATOM 738 C C . LYS A 1 97 ? 15.094 4.177 -14.320 1.00 96.94 97 LYS A C 1
ATOM 740 O O . LYS A 1 97 ? 14.652 4.253 -13.178 1.00 96.94 97 LYS A O 1
ATOM 745 N N . LEU A 1 98 ? 15.232 3.024 -14.976 1.00 96.06 98 LEU A N 1
ATOM 746 C CA . LEU A 1 98 ? 14.868 1.728 -14.398 1.00 96.06 98 LEU A CA 1
ATOM 747 C C . LEU A 1 98 ? 15.681 1.435 -13.129 1.00 96.06 98 LEU A C 1
ATOM 749 O O . LEU A 1 98 ? 15.109 1.051 -12.115 1.00 96.06 98 LEU A O 1
ATOM 753 N N . ILE A 1 99 ? 16.994 1.690 -13.142 1.00 96.81 99 ILE A N 1
ATOM 754 C CA . ILE A 1 99 ? 17.862 1.533 -11.962 1.00 96.81 99 ILE A CA 1
ATOM 755 C C . ILE A 1 99 ? 17.376 2.419 -10.808 1.00 96.81 99 ILE A C 1
ATOM 757 O O . ILE A 1 99 ? 17.229 1.942 -9.681 1.00 96.81 99 ILE A O 1
ATOM 761 N N . SER A 1 100 ? 17.097 3.697 -11.082 1.00 96.81 100 SER A N 1
ATOM 762 C CA . SER A 1 100 ? 16.607 4.628 -10.061 1.00 96.81 100 SER A CA 1
ATOM 763 C C . SER A 1 100 ? 15.245 4.209 -9.509 1.00 96.81 100 SER A C 1
ATOM 765 O O . SER A 1 100 ? 15.044 4.247 -8.296 1.00 96.81 100 SER A O 1
ATOM 767 N N . TRP A 1 101 ? 14.318 3.803 -10.380 1.00 96.25 101 TRP A N 1
ATOM 768 C CA . TRP A 1 101 ? 12.987 3.346 -9.986 1.00 96.25 101 TRP A CA 1
ATOM 769 C C . TRP A 1 101 ? 13.067 2.070 -9.136 1.00 96.25 101 TRP A C 1
ATOM 771 O O . TRP A 1 101 ? 12.444 2.006 -8.077 1.00 96.25 101 TRP A O 1
ATOM 781 N N . ARG A 1 102 ? 13.909 1.098 -9.519 1.00 97.38 102 ARG A N 1
ATOM 782 C CA . ARG A 1 102 ? 14.149 -0.129 -8.742 1.00 97.38 102 ARG A CA 1
ATOM 783 C C . ARG A 1 102 ? 14.714 0.185 -7.361 1.00 97.38 102 ARG A C 1
ATOM 785 O O . ARG A 1 102 ? 14.232 -0.354 -6.372 1.00 97.38 102 ARG A O 1
ATOM 792 N N . SER A 1 103 ? 15.708 1.070 -7.277 1.00 97.81 103 SER A N 1
ATOM 793 C CA . SER A 1 103 ? 16.297 1.467 -5.992 1.00 97.81 103 SER A CA 1
ATOM 794 C C . SER A 1 103 ? 15.282 2.165 -5.079 1.00 97.81 103 SER A C 1
ATOM 796 O O . SER A 1 103 ? 15.233 1.859 -3.889 1.00 97.81 103 SER A O 1
ATOM 798 N N . GLY A 1 104 ? 14.452 3.062 -5.626 1.00 97.38 104 GLY A N 1
ATOM 799 C CA . GLY A 1 104 ? 13.371 3.709 -4.876 1.00 97.38 104 GLY A CA 1
ATOM 800 C C . GLY A 1 104 ? 12.319 2.709 -4.393 1.00 97.38 104 GLY A C 1
ATOM 801 O O . GLY A 1 104 ? 11.959 2.721 -3.221 1.00 97.38 104 GLY A O 1
ATOM 802 N N . THR A 1 105 ? 11.905 1.793 -5.268 1.00 97.44 105 THR A N 1
ATOM 803 C CA . THR A 1 105 ? 10.934 0.737 -4.951 1.00 97.44 105 THR A CA 1
ATOM 804 C C . THR A 1 105 ? 11.445 -0.195 -3.858 1.00 97.44 105 THR A C 1
ATOM 806 O O . THR A 1 105 ? 10.732 -0.465 -2.901 1.00 97.44 105 THR A O 1
ATOM 809 N N . GLN A 1 106 ? 12.701 -0.639 -3.947 1.00 98.25 106 GLN A N 1
ATOM 810 C CA . GLN A 1 106 ? 13.311 -1.481 -2.920 1.00 98.25 106 GLN A CA 1
ATOM 811 C C . GLN A 1 106 ? 13.343 -0.784 -1.558 1.00 98.25 106 GLN A C 1
ATOM 813 O O . GLN A 1 106 ? 13.024 -1.408 -0.550 1.00 98.25 106 GLN A O 1
ATOM 818 N N . ARG A 1 107 ? 13.703 0.507 -1.524 1.00 98.44 107 ARG A N 1
ATOM 819 C CA . ARG A 1 107 ? 13.674 1.291 -0.285 1.00 98.44 107 ARG A CA 1
ATOM 820 C C . ARG A 1 107 ? 12.261 1.361 0.286 1.00 98.44 107 ARG A C 1
ATOM 822 O O . ARG A 1 107 ? 12.095 1.112 1.472 1.00 98.44 107 ARG A O 1
ATOM 829 N N . TYR A 1 108 ? 11.270 1.651 -0.552 1.00 97.94 108 TYR A N 1
ATOM 830 C CA . TYR A 1 108 ? 9.879 1.735 -0.120 1.00 97.94 108 TYR A CA 1
ATOM 831 C C . TYR A 1 108 ? 9.358 0.399 0.434 1.00 97.94 108 TYR A C 1
ATOM 833 O O . TYR A 1 108 ? 8.752 0.376 1.497 1.00 97.94 108 TYR A O 1
ATOM 841 N N . ILE A 1 109 ? 9.685 -0.730 -0.207 1.00 98.25 109 ILE A N 1
ATOM 842 C CA . ILE A 1 109 ? 9.386 -2.075 0.318 1.00 98.25 109 ILE A CA 1
ATOM 843 C C . ILE A 1 109 ? 10.006 -2.267 1.710 1.00 98.25 109 ILE A C 1
ATOM 845 O O . ILE A 1 109 ? 9.333 -2.722 2.629 1.00 98.25 109 ILE A O 1
ATOM 849 N N . SER A 1 110 ? 11.278 -1.894 1.895 1.00 98.38 110 SER A N 1
ATOM 850 C CA . SER A 1 110 ? 11.931 -1.976 3.210 1.00 98.38 110 SER A CA 1
ATOM 851 C C . SER A 1 110 ? 11.269 -1.079 4.261 1.00 98.38 110 SER A C 1
ATOM 853 O O . SER A 1 110 ? 11.167 -1.478 5.417 1.00 98.38 110 SER A O 1
ATOM 855 N N . GLU A 1 111 ? 10.807 0.114 3.879 1.00 98.00 111 GLU A N 1
ATOM 856 C CA . GLU A 1 111 ? 10.062 1.015 4.766 1.00 98.00 111 GLU A CA 1
ATOM 857 C C . GLU A 1 111 ? 8.716 0.407 5.191 1.00 98.00 111 GLU A C 1
ATOM 859 O O . GLU A 1 111 ? 8.376 0.470 6.371 1.00 98.00 111 GLU A O 1
ATOM 864 N N . LEU A 1 112 ? 7.986 -0.238 4.273 1.00 98.00 112 LEU A N 1
ATOM 865 C CA . LEU A 1 112 ? 6.734 -0.936 4.586 1.00 98.00 112 LEU A CA 1
ATOM 866 C C . LEU A 1 112 ? 6.948 -2.098 5.567 1.00 98.00 112 LEU A C 1
ATOM 868 O O . LEU A 1 112 ? 6.204 -2.212 6.538 1.00 98.00 112 LEU 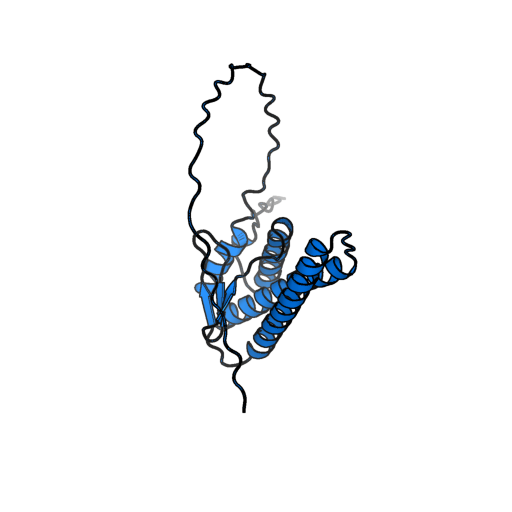A O 1
ATOM 872 N N . HIS A 1 113 ? 7.990 -2.912 5.372 1.00 98.31 113 HIS A N 1
ATOM 873 C CA . HIS A 1 113 ? 8.340 -3.985 6.316 1.00 98.31 113 HIS A CA 1
ATOM 874 C C . HIS A 1 113 ? 8.699 -3.448 7.700 1.00 98.31 113 HIS A C 1
ATOM 876 O O . HIS A 1 113 ? 8.213 -3.959 8.705 1.00 98.31 113 HIS A O 1
ATOM 882 N N . ALA A 1 114 ? 9.474 -2.364 7.767 1.00 97.25 114 ALA A N 1
ATOM 883 C CA . ALA A 1 114 ? 9.805 -1.731 9.040 1.00 97.25 114 ALA A CA 1
ATOM 884 C C . ALA A 1 114 ? 8.564 -1.173 9.765 1.00 97.25 114 ALA A C 1
ATOM 886 O O . ALA A 1 114 ? 8.533 -1.139 10.995 1.00 97.25 114 ALA A O 1
ATOM 887 N N . LEU A 1 115 ? 7.541 -0.721 9.029 1.00 96.81 115 LEU A N 1
ATOM 888 C CA . LEU A 1 115 ? 6.257 -0.319 9.610 1.00 96.81 115 LEU A CA 1
ATOM 889 C C . LEU A 1 115 ? 5.459 -1.528 10.110 1.00 96.81 115 LEU A C 1
ATOM 891 O O . LEU A 1 115 ? 4.953 -1.478 11.229 1.00 96.81 115 LEU A O 1
ATOM 895 N N . LEU A 1 116 ? 5.401 -2.617 9.334 1.00 97.25 116 LEU A N 1
ATOM 896 C CA . LEU A 1 116 ? 4.757 -3.870 9.746 1.00 97.25 116 LEU A CA 1
ATOM 897 C C . LEU A 1 116 ? 5.355 -4.396 11.055 1.00 97.25 116 LEU A C 1
ATOM 899 O O . LEU A 1 116 ? 4.619 -4.644 12.001 1.00 97.25 116 LEU A O 1
ATOM 903 N N . GLU A 1 117 ? 6.681 -4.463 11.174 1.00 96.44 117 GLU A N 1
ATOM 904 C CA . GLU A 1 117 ? 7.361 -4.924 12.396 1.00 96.44 117 GLU A CA 1
ATOM 905 C C . GLU A 1 117 ? 7.016 -4.100 13.650 1.00 96.44 117 GLU A C 1
ATOM 907 O O . GLU A 1 117 ? 7.113 -4.600 14.771 1.00 96.44 117 GLU A O 1
ATOM 912 N N . ARG A 1 118 ? 6.607 -2.838 13.477 1.00 95.50 118 ARG A N 1
ATOM 913 C CA . ARG A 1 118 ? 6.251 -1.931 14.576 1.00 95.50 118 ARG A CA 1
ATOM 914 C C . ARG A 1 118 ? 4.779 -1.986 14.972 1.00 95.50 118 ARG A C 1
ATOM 916 O O . ARG A 1 118 ? 4.480 -1.642 16.113 1.00 95.50 118 ARG A O 1
ATOM 923 N N . LEU A 1 119 ? 3.883 -2.384 14.066 1.00 94.25 119 LEU A N 1
ATOM 924 C CA . LEU A 1 119 ? 2.431 -2.367 14.291 1.00 94.25 119 LEU A CA 1
ATOM 925 C C . LEU A 1 119 ? 1.966 -3.123 15.548 1.00 94.25 119 LEU A C 1
ATOM 927 O O . LEU A 1 119 ? 1.061 -2.618 16.198 1.00 94.25 119 LEU A O 1
ATOM 931 N N . PRO A 1 120 ? 2.552 -4.274 15.946 1.00 91.75 120 PRO A N 1
ATOM 932 C CA . PRO A 1 120 ? 2.155 -4.956 17.182 1.00 91.75 120 PRO A CA 1
ATOM 933 C C . PRO A 1 120 ? 2.454 -4.171 18.473 1.00 91.75 120 PRO A C 1
ATOM 935 O O . PRO A 1 120 ? 2.050 -4.598 19.553 1.00 91.75 120 PRO A O 1
ATOM 938 N N . GLY A 1 121 ? 3.219 -3.077 18.391 1.00 87.38 121 GLY A N 1
ATOM 939 C CA . GLY A 1 121 ? 3.527 -2.202 19.519 1.00 87.38 121 GLY A CA 1
ATOM 940 C C . GLY A 1 121 ? 2.484 -1.104 19.741 1.00 87.38 121 GLY A C 1
ATOM 941 O O . GLY A 1 121 ? 1.517 -0.960 19.006 1.00 87.38 121 GLY A O 1
ATOM 942 N N . SER A 1 122 ? 2.715 -0.271 20.755 1.00 87.00 122 SER A N 1
ATOM 943 C CA . SER A 1 122 ? 1.930 0.942 21.003 1.00 87.00 122 SER A CA 1
ATOM 944 C C . SER A 1 122 ? 2.319 2.040 20.003 1.00 87.00 122 SER A C 1
ATOM 946 O O . SER A 1 122 ? 3.141 2.904 20.324 1.00 87.00 122 SER A O 1
ATOM 948 N N . VAL A 1 123 ? 1.786 1.951 18.784 1.00 94.38 123 VAL A N 1
ATOM 949 C CA . VAL A 1 123 ? 1.920 2.964 17.726 1.00 94.38 123 VAL A CA 1
ATOM 950 C C . VAL A 1 123 ? 0.666 3.824 17.650 1.00 94.38 123 VAL A C 1
ATOM 952 O O . VAL A 1 123 ? -0.443 3.342 17.872 1.00 94.38 123 VAL A O 1
ATOM 955 N N . GLU A 1 124 ? 0.830 5.102 17.319 1.00 96.88 124 GLU A N 1
ATOM 956 C CA . GLU A 1 124 ? -0.313 5.953 17.005 1.00 96.88 124 GLU A CA 1
ATOM 957 C C . GLU A 1 124 ? -0.801 5.626 15.591 1.00 96.88 124 GLU A C 1
ATOM 959 O O . GLU A 1 124 ? -0.066 5.814 14.616 1.00 96.88 124 GLU A O 1
ATOM 964 N N . LEU A 1 125 ? -2.039 5.142 15.489 1.00 97.69 125 LEU A N 1
ATOM 965 C CA . LEU A 1 125 ? -2.663 4.751 14.234 1.00 97.69 125 LEU A CA 1
ATOM 966 C C . LEU A 1 125 ? -3.833 5.680 13.906 1.00 97.69 125 LEU A C 1
ATOM 968 O O . LEU A 1 125 ? -4.719 5.892 14.730 1.00 97.69 125 LEU A O 1
ATOM 972 N N . GLN A 1 126 ? -3.851 6.217 12.687 1.00 98.06 126 GLN A N 1
ATOM 973 C CA . GLN A 1 126 ? -4.999 6.949 12.156 1.00 98.06 126 GLN A CA 1
ATOM 974 C C . GLN A 1 126 ? -5.285 6.482 10.732 1.00 98.06 126 GLN A C 1
ATOM 976 O O . GLN A 1 126 ? -4.377 6.391 9.907 1.00 98.06 126 GLN A O 1
ATOM 981 N N . ILE A 1 127 ? -6.550 6.215 10.422 1.00 97.94 127 ILE A N 1
ATOM 982 C CA . ILE A 1 127 ? -6.979 5.770 9.094 1.00 97.94 127 ILE A CA 1
ATOM 983 C C . ILE A 1 127 ? -7.865 6.855 8.489 1.00 97.94 127 ILE A C 1
ATOM 985 O O . ILE A 1 127 ? -8.779 7.360 9.136 1.00 97.94 127 ILE A O 1
ATOM 989 N N . GLN A 1 128 ? -7.584 7.225 7.242 1.00 96.88 128 GLN A N 1
ATOM 990 C CA . GLN A 1 128 ? -8.340 8.229 6.503 1.00 96.88 128 GLN A CA 1
ATOM 991 C C . GLN A 1 128 ? -8.881 7.625 5.211 1.00 96.88 128 GLN A C 1
ATOM 993 O O . GLN A 1 128 ? -8.130 7.093 4.388 1.00 96.88 128 GLN A O 1
ATOM 998 N N . ALA A 1 129 ? -10.192 7.743 5.015 1.00 92.62 129 ALA A N 1
ATOM 999 C CA . ALA A 1 129 ? -10.807 7.490 3.723 1.00 92.62 129 ALA A CA 1
ATOM 1000 C C . ALA A 1 129 ? -10.498 8.665 2.786 1.00 92.62 129 ALA A C 1
ATOM 1002 O O . ALA A 1 129 ? -10.714 9.823 3.146 1.00 92.62 129 ALA A O 1
ATOM 1003 N N . GLY A 1 130 ? -10.008 8.387 1.580 1.00 81.12 130 GLY A N 1
ATOM 1004 C CA . GLY A 1 130 ? -9.902 9.417 0.553 1.00 81.12 130 GLY A CA 1
ATOM 1005 C C . GLY A 1 130 ? -11.284 9.698 -0.037 1.00 81.12 130 GLY A C 1
ATOM 1006 O O . GLY A 1 130 ? -11.905 8.794 -0.583 1.00 81.12 130 GLY A O 1
ATOM 1007 N N . GLU A 1 131 ? -11.773 10.940 0.037 1.00 78.69 131 GLU A N 1
ATOM 1008 C CA . GLU A 1 131 ? -13.081 11.308 -0.545 1.00 78.69 131 GLU A CA 1
ATOM 1009 C C . GLU A 1 131 ? -13.148 11.060 -2.063 1.00 78.69 131 GLU A C 1
ATOM 1011 O O . GLU A 1 131 ? -14.206 10.750 -2.603 1.00 78.69 131 GLU A O 1
ATOM 1016 N N . ALA A 1 132 ? -12.008 11.182 -2.746 1.00 81.38 132 ALA A N 1
ATOM 1017 C CA . ALA A 1 132 ? -11.859 10.951 -4.183 1.00 81.38 132 ALA A CA 1
ATOM 1018 C C . ALA A 1 132 ? -10.534 10.240 -4.521 1.00 81.38 132 ALA A C 1
ATOM 1020 O O . ALA A 1 132 ? -10.006 10.390 -5.623 1.00 81.38 132 ALA A O 1
ATOM 1021 N N . GLY A 1 133 ? -9.938 9.540 -3.552 1.00 86.75 133 GLY A N 1
ATOM 1022 C CA . GLY A 1 133 ? -8.586 9.006 -3.680 1.00 86.75 133 GLY A CA 1
ATOM 1023 C C . GLY A 1 133 ? -8.338 7.760 -2.837 1.00 86.75 133 GLY A C 1
ATOM 1024 O O . GLY A 1 133 ? -9.206 7.355 -2.064 1.00 86.75 133 GLY A O 1
ATOM 1025 N N . PRO A 1 134 ? -7.147 7.155 -2.982 1.00 91.69 134 PRO A N 1
ATOM 1026 C CA . PRO A 1 134 ? -6.772 5.980 -2.212 1.00 91.69 134 PRO A CA 1
ATOM 1027 C C . PRO A 1 134 ? -6.784 6.288 -0.708 1.00 91.69 134 PRO A C 1
ATOM 1029 O O . PRO A 1 134 ? -6.450 7.410 -0.306 1.00 91.69 134 PRO A O 1
ATOM 1032 N N . PRO A 1 135 ? -7.139 5.308 0.135 1.00 94.81 135 PRO A N 1
ATOM 1033 C CA . PRO A 1 135 ? -7.105 5.492 1.573 1.00 94.81 135 PRO A CA 1
ATOM 1034 C C . PRO A 1 135 ? -5.669 5.685 2.068 1.00 94.81 135 PRO A C 1
ATOM 1036 O O . PRO A 1 135 ? -4.703 5.215 1.459 1.00 94.81 135 PRO A O 1
ATOM 1039 N N . VAL A 1 136 ? -5.535 6.391 3.188 1.00 97.25 136 VAL A N 1
ATOM 1040 C CA . VAL A 1 136 ? -4.244 6.708 3.804 1.00 97.25 136 VAL A CA 1
ATOM 1041 C C . VAL A 1 136 ? -4.225 6.178 5.228 1.00 97.25 136 VAL A C 1
ATOM 1043 O O . VAL A 1 136 ? -5.129 6.459 6.013 1.00 97.25 136 VAL A O 1
ATOM 1046 N N . ILE A 1 137 ? -3.175 5.438 5.567 1.00 98.00 137 ILE A N 1
ATOM 1047 C CA . ILE A 1 137 ? -2.904 4.973 6.927 1.00 98.00 137 ILE A CA 1
ATOM 1048 C C . ILE A 1 137 ? -1.738 5.789 7.471 1.00 98.00 137 ILE A C 1
ATOM 1050 O O . ILE A 1 137 ? -0.672 5.836 6.864 1.00 98.00 137 ILE A O 1
ATOM 1054 N N . ILE A 1 138 ? -1.934 6.460 8.597 1.00 98.25 138 ILE A N 1
ATOM 1055 C CA . ILE A 1 138 ? -0.915 7.265 9.264 1.00 98.25 138 ILE A CA 1
ATOM 1056 C C . ILE A 1 138 ? -0.427 6.486 10.480 1.00 98.25 138 ILE A C 1
ATOM 1058 O O . ILE A 1 138 ? -1.212 6.193 11.377 1.00 98.25 138 ILE A O 1
ATOM 1062 N N . ILE A 1 139 ? 0.869 6.169 10.501 1.00 97.56 139 ILE A N 1
ATOM 1063 C CA . ILE A 1 139 ? 1.522 5.413 11.578 1.00 97.56 139 ILE A CA 1
ATOM 1064 C C . ILE A 1 139 ? 2.605 6.301 12.189 1.00 97.56 139 ILE A C 1
ATOM 1066 O O . ILE A 1 139 ? 3.586 6.638 11.518 1.00 97.56 139 ILE A O 1
ATOM 1070 N N . ASP A 1 140 ? 2.420 6.724 13.439 1.00 96.38 140 ASP A N 1
ATOM 1071 C CA . ASP A 1 140 ? 3.309 7.657 14.151 1.00 96.38 140 ASP A CA 1
ATOM 1072 C C . ASP A 1 140 ? 3.633 8.915 13.322 1.00 96.38 140 ASP A C 1
ATOM 1074 O O . ASP A 1 140 ? 4.795 9.297 13.127 1.00 96.38 140 ASP A O 1
ATOM 1078 N N . GLY A 1 141 ? 2.588 9.515 12.746 1.00 96.50 141 GLY A N 1
ATOM 1079 C CA . GLY A 1 141 ? 2.679 10.710 11.904 1.00 96.50 141 GLY A CA 1
ATOM 1080 C C . GLY A 1 141 ? 3.222 10.479 10.488 1.00 96.50 141 GLY A C 1
ATOM 1081 O O . GLY A 1 141 ? 3.428 11.449 9.758 1.00 96.50 141 GLY A O 1
ATOM 1082 N N . ARG A 1 142 ? 3.460 9.227 10.067 1.00 96.81 142 ARG A N 1
ATOM 1083 C CA . ARG A 1 142 ? 3.928 8.898 8.709 1.00 96.81 142 ARG A CA 1
ATOM 1084 C C . ARG A 1 142 ? 2.768 8.399 7.848 1.00 96.81 142 ARG A C 1
ATOM 1086 O O . ARG A 1 142 ? 2.259 7.316 8.127 1.00 96.81 142 ARG A O 1
ATOM 1093 N N . PRO A 1 143 ? 2.358 9.142 6.807 1.00 97.56 143 PRO A N 1
ATOM 1094 C CA . PRO A 1 143 ? 1.288 8.707 5.923 1.00 97.56 143 PRO A CA 1
ATOM 1095 C C . PRO A 1 143 ? 1.772 7.625 4.948 1.00 97.56 143 PRO A C 1
ATOM 1097 O O . PRO A 1 143 ? 2.808 7.772 4.299 1.00 97.56 143 PRO A O 1
ATOM 1100 N N . VAL A 1 144 ? 0.975 6.572 4.803 1.00 97.81 144 VAL A N 1
ATOM 1101 C CA . VAL A 1 144 ? 1.125 5.493 3.825 1.00 97.81 144 VAL A CA 1
ATOM 1102 C C . VAL A 1 144 ? -0.125 5.474 2.959 1.00 97.81 144 VAL A C 1
ATOM 1104 O O . VAL A 1 144 ? -1.226 5.231 3.446 1.00 97.81 144 VAL A O 1
ATOM 1107 N N . VAL A 1 145 ? 0.042 5.749 1.668 1.00 96.12 145 VAL A N 1
ATOM 1108 C CA . VAL A 1 145 ? -1.054 5.700 0.697 1.00 96.12 145 VAL A CA 1
ATOM 1109 C C . VAL A 1 145 ? -1.259 4.255 0.253 1.00 96.12 145 VAL A C 1
ATOM 1111 O O . VAL A 1 145 ? -0.323 3.618 -0.231 1.00 96.12 145 VAL A O 1
ATOM 1114 N N . ILE A 1 146 ? -2.478 3.742 0.387 1.00 96.00 146 ILE A N 1
ATOM 1115 C CA . ILE A 1 146 ? -2.830 2.383 -0.025 1.00 96.00 146 ILE A CA 1
ATOM 1116 C C . ILE A 1 146 ? -3.231 2.415 -1.499 1.00 96.00 146 ILE A C 1
ATOM 1118 O O . ILE A 1 146 ? -4.403 2.497 -1.854 1.00 96.00 146 ILE A O 1
ATOM 1122 N N . SER A 1 147 ? -2.224 2.402 -2.369 1.00 92.56 147 SER A N 1
ATOM 1123 C CA . SER A 1 147 ? -2.394 2.375 -3.823 1.00 92.56 147 SER A CA 1
ATOM 1124 C C . SER A 1 147 ? -1.394 1.417 -4.455 1.00 92.56 147 SER A C 1
ATOM 1126 O O . SER A 1 147 ? -0.208 1.460 -4.123 1.00 92.56 147 SER A O 1
ATOM 1128 N N . GLY A 1 148 ? -1.853 0.577 -5.381 1.00 90.31 148 GLY A N 1
ATOM 1129 C CA . GLY A 1 148 ? -0.984 -0.372 -6.070 1.00 90.31 148 GLY A CA 1
ATOM 1130 C C . GLY A 1 148 ? 0.074 0.313 -6.954 1.00 90.31 148 GLY A C 1
ATOM 1131 O O . GLY A 1 148 ? -0.132 1.436 -7.420 1.00 90.31 148 GLY A O 1
ATOM 1132 N N . PRO A 1 149 ? 1.203 -0.366 -7.234 1.00 89.81 149 PRO A N 1
ATOM 1133 C CA . PRO A 1 149 ? 2.284 0.161 -8.078 1.00 89.81 149 PRO A CA 1
ATOM 1134 C C . PRO A 1 149 ? 1.881 0.367 -9.548 1.00 89.81 149 PRO A C 1
ATOM 1136 O O . PRO A 1 149 ? 2.515 1.148 -10.257 1.00 89.81 149 PRO A O 1
ATOM 1139 N N . GLU A 1 150 ? 0.845 -0.334 -10.015 1.00 89.69 150 GLU A N 1
ATOM 1140 C CA . GLU A 1 150 ? 0.342 -0.272 -11.388 1.00 89.69 150 GLU A CA 1
ATOM 1141 C C . GLU A 1 150 ? -1.181 -0.131 -11.383 1.00 89.69 150 GLU A C 1
ATOM 1143 O O . GLU A 1 150 ? -1.858 -0.875 -10.671 1.00 89.69 150 GLU A O 1
ATOM 1148 N N . ILE A 1 151 ? -1.718 0.736 -12.251 1.00 77.12 151 ILE A N 1
ATOM 1149 C CA . ILE A 1 151 ? -3.158 1.053 -12.351 1.00 77.12 151 ILE A CA 1
ATOM 1150 C C . ILE A 1 151 ? -4.023 -0.214 -12.487 1.00 77.12 151 ILE A C 1
ATOM 1152 O O . ILE A 1 151 ? -5.056 -0.320 -11.838 1.00 77.12 151 ILE A O 1
ATOM 1156 N N . GLY A 1 152 ? -3.592 -1.205 -13.277 1.00 75.94 152 GLY A N 1
ATOM 1157 C CA . GLY A 1 152 ? -4.347 -2.453 -13.465 1.00 75.94 152 GLY A CA 1
ATOM 1158 C C . GLY A 1 152 ? -4.222 -3.468 -12.320 1.00 75.94 152 GLY A C 1
ATOM 1159 O O . GLY A 1 152 ? -5.047 -4.370 -12.208 1.00 75.94 152 GLY A O 1
ATOM 1160 N N . SER A 1 153 ? -3.203 -3.338 -11.467 1.00 81.44 153 SER A N 1
ATOM 1161 C CA . SER A 1 153 ? -2.951 -4.257 -10.345 1.00 81.44 153 SER A CA 1
ATOM 1162 C C . SER A 1 153 ? -3.585 -3.793 -9.031 1.00 81.44 153 SER A C 1
ATOM 1164 O O . SER A 1 153 ? -3.810 -4.620 -8.144 1.00 81.44 153 SER A O 1
ATOM 1166 N N . SER A 1 154 ? -3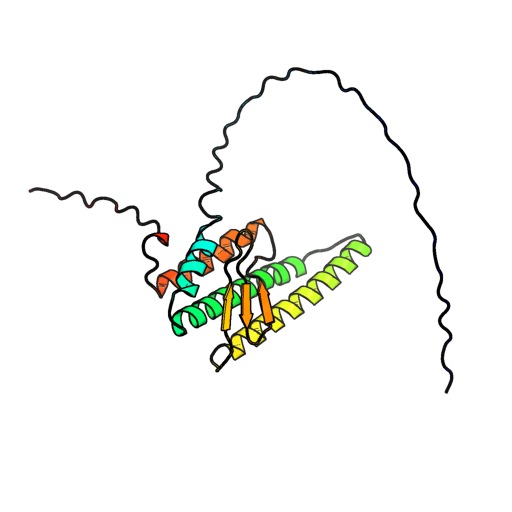.902 -2.495 -8.919 1.00 86.12 154 SER A N 1
ATOM 1167 C CA . SER A 1 154 ? -4.481 -1.888 -7.717 1.00 86.12 154 SER A CA 1
ATOM 1168 C C . SER A 1 154 ? -5.779 -2.576 -7.312 1.00 86.12 154 SER A C 1
ATOM 1170 O O . SER A 1 154 ? -5.871 -3.049 -6.186 1.00 86.12 154 SER A O 1
ATOM 1172 N N . MET A 1 155 ? -6.707 -2.796 -8.248 1.00 89.31 155 MET A N 1
ATOM 1173 C CA . MET A 1 155 ? -7.977 -3.476 -7.954 1.00 89.31 155 MET A CA 1
ATOM 1174 C C . MET A 1 155 ? -7.791 -4.873 -7.343 1.00 89.31 155 MET A C 1
ATOM 1176 O O . MET A 1 155 ? -8.525 -5.269 -6.442 1.00 89.31 155 MET A O 1
ATOM 1180 N N . LEU A 1 156 ? -6.795 -5.637 -7.806 1.00 91.31 156 LEU A N 1
ATOM 1181 C CA . LEU A 1 156 ? -6.537 -6.978 -7.277 1.00 91.31 156 LEU A CA 1
ATOM 1182 C C . LEU A 1 156 ? -5.982 -6.927 -5.848 1.00 91.31 156 LEU A C 1
ATOM 1184 O O . LEU A 1 156 ? -6.300 -7.799 -5.043 1.00 91.31 156 LEU A O 1
ATOM 1188 N N . MET A 1 157 ? -5.143 -5.937 -5.544 1.00 94.44 157 MET A N 1
ATOM 1189 C CA . MET A 1 157 ? -4.634 -5.700 -4.192 1.00 94.44 157 MET A CA 1
ATOM 1190 C C . MET A 1 157 ? -5.772 -5.276 -3.257 1.00 94.44 157 MET A C 1
ATOM 1192 O O . MET A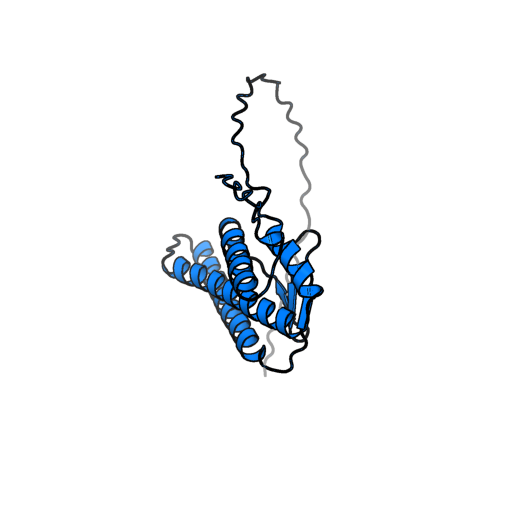 1 157 ? -5.961 -5.885 -2.210 1.00 94.44 157 MET A O 1
ATOM 1196 N N . GLU A 1 158 ? -6.575 -4.294 -3.662 1.00 93.56 158 GLU A N 1
ATOM 1197 C CA . GLU A 1 158 ? -7.718 -3.788 -2.891 1.00 93.56 158 GLU A CA 1
ATOM 1198 C C . GLU A 1 158 ? -8.749 -4.885 -2.602 1.00 93.56 158 GLU A C 1
ATOM 1200 O O . GLU A 1 158 ? -9.236 -5.020 -1.473 1.00 93.56 158 GLU A O 1
ATOM 1205 N N . LYS A 1 159 ? -9.019 -5.736 -3.599 1.00 92.56 159 LYS A N 1
ATOM 1206 C CA . LYS A 1 159 ? -9.859 -6.917 -3.426 1.00 92.56 159 LYS A CA 1
ATOM 1207 C C . LYS A 1 159 ? -9.286 -7.885 -2.390 1.00 92.56 159 LYS A C 1
ATOM 1209 O O . LYS A 1 159 ? -10.032 -8.325 -1.525 1.00 92.56 159 LYS A O 1
ATOM 1214 N N . ARG A 1 160 ? -7.987 -8.207 -2.439 1.00 95.31 160 ARG A N 1
ATOM 1215 C CA . ARG A 1 160 ? -7.359 -9.105 -1.447 1.00 95.31 160 ARG A CA 1
ATOM 1216 C C . ARG A 1 160 ? -7.425 -8.532 -0.038 1.00 95.31 160 ARG A C 1
ATOM 1218 O O . ARG A 1 160 ? -7.758 -9.273 0.878 1.00 95.31 160 ARG A O 1
ATOM 1225 N N . ILE A 1 161 ? -7.164 -7.233 0.123 1.00 96.50 161 ILE A N 1
ATOM 1226 C CA . ILE A 1 161 ? -7.296 -6.542 1.415 1.00 96.50 161 ILE A CA 1
ATOM 1227 C C . ILE A 1 161 ? -8.717 -6.727 1.955 1.00 96.50 161 ILE A C 1
ATOM 1229 O O . ILE A 1 161 ? -8.894 -7.139 3.099 1.00 96.50 161 ILE A O 1
ATOM 1233 N N . THR A 1 162 ? -9.718 -6.487 1.103 1.00 95.06 162 THR A N 1
ATOM 1234 C CA . THR A 1 162 ? -11.133 -6.641 1.460 1.00 95.06 162 THR A CA 1
ATOM 1235 C C . THR A 1 162 ? -11.469 -8.083 1.834 1.00 95.06 162 THR A C 1
ATOM 1237 O O . THR A 1 162 ? -12.031 -8.324 2.898 1.00 95.06 162 THR A O 1
ATOM 1240 N N . ASP A 1 163 ? -11.083 -9.050 1.000 1.00 94.38 163 ASP A N 1
ATOM 1241 C CA . ASP A 1 163 ? -11.384 -10.468 1.207 1.00 94.38 163 ASP A CA 1
ATOM 1242 C C . ASP A 1 163 ? -10.744 -11.001 2.505 1.00 94.38 163 ASP A C 1
ATOM 1244 O O . ASP A 1 163 ? -11.395 -11.727 3.255 1.00 94.38 163 ASP A O 1
ATOM 1248 N N . ILE A 1 164 ? -9.489 -10.633 2.797 1.00 97.19 164 ILE A N 1
ATOM 1249 C CA . ILE A 1 164 ? -8.783 -11.067 4.014 1.00 97.19 164 ILE A CA 1
ATOM 1250 C C . ILE A 1 164 ? -9.418 -10.433 5.253 1.00 97.19 164 ILE A C 1
ATOM 1252 O O . ILE A 1 164 ? -9.682 -11.135 6.226 1.00 97.19 164 ILE A O 1
ATOM 1256 N N . TYR A 1 165 ? -9.699 -9.129 5.222 1.00 97.25 165 TYR A N 1
ATOM 1257 C CA . TYR A 1 165 ? -10.312 -8.448 6.359 1.00 97.25 165 TYR A CA 1
ATOM 1258 C C . TYR A 1 165 ? -11.708 -9.006 6.668 1.00 97.25 165 TYR A C 1
ATOM 1260 O O . TYR A 1 165 ? -12.007 -9.344 7.812 1.00 97.25 165 TYR A O 1
ATOM 1268 N N . CYS A 1 166 ? -12.539 -9.200 5.643 1.00 95.31 166 CYS A N 1
ATOM 1269 C CA . CYS A 1 166 ? -13.886 -9.748 5.800 1.00 95.31 166 CYS A CA 1
ATOM 1270 C C . CYS A 1 166 ? -13.918 -11.249 6.125 1.00 95.31 166 CYS A C 1
ATOM 1272 O O . CYS A 1 166 ? -14.973 -11.786 6.458 1.00 95.31 166 CYS A O 1
ATOM 1274 N N . ALA A 1 167 ? -12.780 -11.945 6.049 1.00 95.56 167 ALA A N 1
ATOM 1275 C CA . ALA A 1 167 ? -12.645 -13.288 6.604 1.00 95.56 167 ALA A CA 1
ATOM 1276 C C . ALA A 1 167 ? -12.455 -13.278 8.134 1.00 95.56 167 ALA A C 1
ATOM 1278 O O . ALA A 1 167 ? -12.705 -14.298 8.777 1.00 95.56 167 ALA A O 1
ATOM 1279 N N . LEU A 1 168 ? -12.014 -12.153 8.709 1.00 96.75 168 LEU A N 1
ATOM 1280 C CA . LEU A 1 168 ? -11.792 -11.976 10.149 1.00 96.75 168 LEU A CA 1
ATOM 1281 C C . LEU A 1 168 ? -12.949 -11.237 10.839 1.00 96.75 168 LEU A C 1
ATOM 1283 O O . LEU A 1 168 ? -13.246 -11.518 11.999 1.00 96.75 168 LEU A O 1
ATOM 1287 N N . TYR A 1 169 ? -13.615 -10.328 10.122 1.00 96.06 169 TYR A N 1
ATOM 1288 C CA . TYR A 1 169 ? -14.665 -9.452 10.644 1.00 96.06 169 TYR A CA 1
ATOM 1289 C C . TYR A 1 169 ? -15.957 -9.557 9.830 1.00 96.06 169 TYR A C 1
ATOM 1291 O O . TYR A 1 169 ? -15.933 -9.823 8.629 1.00 96.06 169 TYR A O 1
ATOM 1299 N N . ASP A 1 170 ? -17.102 -9.306 10.470 1.00 91.62 170 ASP A N 1
ATOM 1300 C CA . ASP A 1 170 ? -18.382 -9.232 9.765 1.00 91.62 170 ASP A CA 1
ATOM 1301 C C . ASP A 1 170 ? -18.490 -7.919 8.980 1.00 91.62 170 ASP A C 1
ATOM 1303 O O . ASP A 1 170 ? -18.741 -6.848 9.531 1.00 91.62 170 ASP A O 1
ATOM 1307 N N . CYS A 1 171 ? -18.297 -8.013 7.668 1.00 91.12 171 CYS A N 1
ATOM 1308 C CA . CYS A 1 171 ? -18.413 -6.885 6.752 1.00 91.12 171 CYS A CA 1
ATOM 1309 C C . CYS A 1 171 ? -19.850 -6.622 6.259 1.00 91.12 171 CYS A C 1
ATOM 1311 O O . CYS A 1 171 ? -20.052 -5.708 5.452 1.00 91.12 171 CYS A O 1
ATOM 1313 N N . GLY A 1 172 ? -20.841 -7.424 6.674 1.00 85.12 172 GLY A N 1
ATOM 1314 C CA . GLY A 1 172 ? -22.241 -7.278 6.272 1.00 85.12 172 GLY A CA 1
ATOM 1315 C C . GLY A 1 172 ? -22.434 -7.130 4.755 1.00 85.12 172 GLY A C 1
ATOM 1316 O O . GLY A 1 172 ? -21.932 -7.934 3.960 1.00 85.12 172 GLY A O 1
ATOM 1317 N N . GLU A 1 173 ? -23.147 -6.070 4.351 1.00 68.81 173 GLU A N 1
ATOM 1318 C CA . GLU A 1 173 ? -23.535 -5.779 2.959 1.00 68.81 173 GLU A CA 1
ATOM 1319 C C . GLU A 1 173 ? -22.369 -5.508 1.993 1.00 68.81 173 GLU A C 1
ATOM 1321 O O . GLU A 1 173 ? -22.568 -5.578 0.779 1.00 68.81 173 GLU A O 1
ATOM 1326 N N . LEU A 1 174 ? -21.138 -5.274 2.473 1.00 70.31 174 LEU A N 1
ATOM 1327 C CA . LEU A 1 174 ? -19.971 -5.227 1.577 1.00 70.31 174 LEU A CA 1
ATOM 1328 C C . LEU A 1 174 ? -19.750 -6.554 0.853 1.00 70.31 174 LEU A C 1
ATOM 1330 O O . LEU A 1 174 ? -19.237 -6.569 -0.263 1.00 70.31 174 LEU A O 1
ATOM 1334 N N . SER A 1 175 ? -20.152 -7.665 1.474 1.00 60.50 175 SER A N 1
ATOM 1335 C CA . SER A 1 175 ? -19.884 -9.005 0.955 1.00 60.50 175 SER A CA 1
ATOM 1336 C C . SER A 1 175 ? -20.774 -9.387 -0.225 1.00 60.50 175 SER A C 1
ATOM 1338 O O . SER A 1 175 ? -20.615 -10.485 -0.756 1.00 60.50 175 SER A O 1
ATOM 1340 N N . GLY A 1 176 ? -21.733 -8.540 -0.627 1.00 57.31 176 GLY A N 1
ATOM 1341 C CA . GLY A 1 176 ? -22.567 -8.802 -1.798 1.00 57.31 176 GLY A CA 1
ATOM 1342 C C . GLY A 1 176 ? -23.229 -10.183 -1.770 1.00 57.31 176 GLY A C 1
ATOM 1343 O O . GLY A 1 176 ? -23.514 -10.748 -2.827 1.00 57.31 176 GLY A O 1
ATOM 1344 N N . LYS A 1 177 ? -23.483 -10.746 -0.577 1.00 51.41 177 LYS A N 1
ATOM 1345 C CA . LYS A 1 177 ? -24.455 -11.825 -0.428 1.00 51.41 177 LYS A CA 1
ATOM 1346 C C . LYS A 1 177 ? -25.804 -11.181 -0.708 1.00 51.41 177 LYS A C 1
ATOM 1348 O O . LYS A 1 177 ? -26.532 -10.801 0.196 1.00 51.41 177 LYS A O 1
ATOM 1353 N N . ALA A 1 178 ? -26.110 -11.026 -1.994 1.00 51.00 178 ALA A N 1
ATOM 1354 C CA . ALA A 1 178 ? -27.476 -11.059 -2.452 1.00 51.00 178 ALA A CA 1
ATOM 1355 C C . ALA A 1 178 ? -28.034 -12.337 -1.841 1.00 51.00 178 ALA A C 1
ATOM 1357 O O . ALA A 1 178 ? -27.610 -13.432 -2.224 1.00 51.00 178 ALA A O 1
ATOM 1358 N N . ASP A 1 179 ? -28.868 -12.189 -0.816 1.00 50.41 179 ASP A N 1
ATOM 1359 C CA . ASP A 1 179 ? -29.642 -13.278 -0.260 1.00 50.41 179 ASP A CA 1
ATOM 1360 C C . ASP A 1 179 ? -30.273 -13.999 -1.444 1.00 50.41 179 ASP A C 1
ATOM 1362 O O . ASP A 1 179 ? -31.222 -13.514 -2.057 1.00 50.41 179 ASP A O 1
ATOM 1366 N N . ARG A 1 180 ? -29.697 -15.137 -1.843 1.00 53.22 180 ARG A N 1
ATOM 1367 C CA . ARG A 1 180 ? -30.385 -16.066 -2.723 1.00 53.22 180 ARG A CA 1
ATOM 1368 C C . ARG A 1 180 ? -31.528 -16.541 -1.836 1.00 53.22 180 ARG A C 1
ATOM 1370 O O . ARG A 1 180 ? -31.226 -17.240 -0.867 1.00 53.22 180 ARG A O 1
ATOM 1377 N N . PRO A 1 181 ? -32.788 -16.140 -2.088 1.00 52.81 181 PRO A N 1
ATOM 1378 C CA . PRO A 1 181 ? -33.883 -16.562 -1.239 1.00 52.81 181 PRO A CA 1
ATOM 1379 C C . PRO A 1 181 ? -33.854 -18.084 -1.236 1.00 52.81 181 PRO A C 1
ATOM 1381 O O . PRO A 1 181 ? -33.993 -18.715 -2.288 1.00 52.81 181 PRO A O 1
ATOM 1384 N N . SER A 1 182 ? -33.572 -18.669 -0.072 1.00 58.91 182 SER A N 1
ATOM 1385 C CA . SER A 1 182 ? -33.729 -20.098 0.140 1.00 58.91 182 SER A CA 1
ATOM 1386 C C . SER A 1 182 ? -35.170 -20.397 -0.219 1.00 58.91 182 SER A C 1
ATOM 1388 O O . SER A 1 182 ? -36.085 -19.991 0.496 1.00 58.91 182 SER A O 1
ATOM 1390 N N . ALA A 1 183 ? -35.370 -21.022 -1.378 1.00 60.69 183 ALA A N 1
ATOM 1391 C CA . ALA A 1 183 ? -36.664 -21.516 -1.785 1.00 60.69 183 ALA A CA 1
ATOM 1392 C C . ALA A 1 183 ? -37.126 -22.462 -0.676 1.00 60.69 183 ALA A C 1
ATOM 1394 O O . ALA A 1 183 ? -36.618 -23.574 -0.537 1.00 60.69 183 ALA A O 1
ATOM 1395 N N . VAL A 1 184 ? -38.037 -21.964 0.158 1.00 68.56 184 VAL A N 1
ATOM 1396 C CA . VAL A 1 184 ? -38.795 -22.750 1.119 1.00 68.56 184 VAL A CA 1
ATOM 1397 C C . VAL A 1 184 ? -39.501 -23.819 0.298 1.00 68.56 184 VAL A C 1
ATOM 1399 O O . VAL A 1 184 ? -40.450 -23.542 -0.434 1.00 68.56 184 VAL A O 1
ATOM 1402 N N . SER A 1 185 ? -38.965 -25.035 0.354 1.00 63.62 185 SER A N 1
ATOM 1403 C CA . SER A 1 185 ? -39.604 -26.212 -0.207 1.00 63.62 185 SER A CA 1
ATOM 1404 C C . SER A 1 185 ? -40.739 -26.573 0.744 1.00 63.62 185 SER A C 1
ATOM 1406 O O . SER A 1 185 ? -40.507 -27.093 1.833 1.00 63.62 185 SER A O 1
ATOM 1408 N N . ALA A 1 186 ? -41.956 -26.186 0.373 1.00 63.94 186 ALA A N 1
ATOM 1409 C CA . ALA A 1 186 ? -43.164 -26.696 0.994 1.00 63.94 186 ALA A CA 1
ATOM 1410 C C . ALA A 1 186 ? -43.387 -28.128 0.485 1.00 63.94 186 ALA A C 1
ATOM 1412 O O . ALA A 1 186 ? -43.592 -28.328 -0.715 1.00 63.94 186 ALA A O 1
ATOM 1413 N N . GLY A 1 187 ? -43.321 -29.097 1.397 1.00 64.69 187 GLY A N 1
ATOM 1414 C CA . GLY A 1 187 ? -43.658 -30.504 1.193 1.00 64.69 187 GLY A CA 1
ATOM 1415 C C . GLY A 1 187 ? -44.108 -31.114 2.505 1.00 64.69 187 GLY A C 1
ATOM 1416 O O . GLY A 1 187 ? -43.350 -30.962 3.487 1.00 64.69 187 GLY A O 1
#

Radius of gyration: 25.09 Å; chains: 1; bounding box: 86×64×63 Å

Foldseek 3Di:
DDDDDDDDDDDDDDDDDDDDDDDDDDDDDDDPPPPPVPPPPPLVCLLLVVLVVQQVDDPVLVLVLLLLLLVLQLVLLVVVLVVLVPDDDPDPVVVVVSVVVSVVSVVVSVVSVVQSVPSVDPWDWDWARDPPAFIWIATNNRTDGRAGPDPVCRSVSSVSSSVVSCVVDPPDCSVVCPPPPPPPPDD

Secondary structure (DSSP, 8-state):
--PPP----------------------------------TTSSTTHHHHHHHHHHTS-HHHHHHHHHHHHHHHHHHHHHHHHHGGG---SSHHHHHHHHHHHHHHHHHHHHHHHHHHHTTSS--EEEE--SSS--EEEETTEEEE---SSHHHHHHHHHHHHHHHHHHS--GGGG------------

pLDDT: mean 82.99, std 17.96, range [43.81, 98.44]

Sequence (187 aa):
MIRPSVKRHSAPRSGAGWFLLLLVPALLLPSSTAQGESSSGQDENSLSRLVQLVIASDENAQQDFSWIALSELAAAYERVYQSSGGEVLKEKRARDKLISWRSGTQRYISELHALLERLPGSVELQIQAGEAGPPVIIIDGRPVVISGPEIGSSMLMEKRITDIYCALYDCGELSGKADRPSAVSAG